Protein AF-A0A7S3IS69-F1 (afdb_monomer)

Sequence (300 aa):
MNLFISVIVDKFNEEIKKRQGAHNFTEEQKEWVKIQRLLVHTNPKIIPVEPNNMVRLWCFKIVQSQAFEYTIMGAIIVNTVFLCIDHYDMKESLEKTLKYANYSFVGIFTVEMVLKVIAYNFPYYWHVNWNKFDCIIVIMSLIAIDEELIASLKINVTALRIIRISRLLRMVKTSEGLRSLLKTLYMSLGNILTTASLLTLILFTFTVAGMTLFGEIEIEGKEFLTEDANFHTFYLSMMTLWRACTGESWNGIMHECYDDGNGNTNLVAIAFWLPFQLFTFFIFMNVFIAVIYENFNDIQ

Organism: NCBI:txid197538

pLDDT: mean 84.09, std 10.13, range [35.94, 98.12]

Radius of gyration: 27.72 Å; Cα contacts (8 Å, |Δi|>4): 186; chains: 1; bounding box: 64×74×64 Å

InterPro domains:
  IPR005821 Ion transport domain [PF00520] (66-299)
  IPR027359 Voltage-dependent channel domain superfamily [G3DSA:1.20.120.350] (56-177)
  IPR043203 Voltage-gated cation channel calcium and sodium [PTHR10037] (1-299)

Secondary structure (DSSP, 8-state):
-HHHHHHHHHHHHHHHHHH--GGG--HHHHHHHHHHHHHHH-----PPPPPSS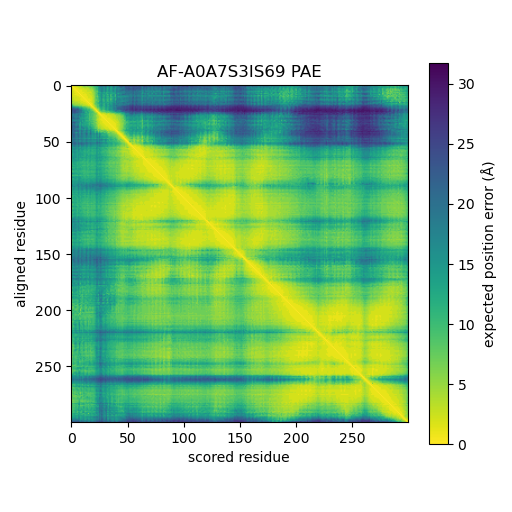HHHHHHHHHHT-HHHHHHHHHHHHHHHHHHHH--TT--HHHHHHHHHHHHHHHHHHHHHHHHHHHHH-HHHHTT-HHHHHHHHHHHHHHHTT-HHHHHHHT--HHHHHHHHHHGGGHHHHH-HHHHHHHHHHHHHHHHHHHHHHHHHHHHHHHHHHHHHHHTT---TT-SSSBTTB-SSSHHHHHHHHHHHHTTSSHHHHHHHHHB-SSS-B-HHHHHHHHHHHHHHHHHHHHHHHHHHHHHHHHT-

Structure (mmCIF, N/CA/C/O backbone):
data_AF-A0A7S3IS69-F1
#
_entry.id   AF-A0A7S3IS69-F1
#
loop_
_atom_site.group_PDB
_atom_site.id
_atom_site.type_symbol
_atom_site.label_atom_id
_atom_site.label_alt_id
_atom_site.label_comp_id
_atom_site.label_asym_id
_atom_site.label_entity_id
_atom_site.label_seq_id
_atom_site.pdbx_PDB_ins_code
_atom_site.Cartn_x
_atom_site.Cartn_y
_atom_site.Cartn_z
_atom_site.occupancy
_atom_site.B_iso_or_equiv
_atom_site.auth_seq_id
_atom_site.auth_comp_id
_atom_site.auth_asym_id
_atom_site.auth_atom_id
_atom_site.pdbx_PDB_model_num
ATOM 1 N N . MET A 1 1 ? 25.680 13.479 -3.050 1.00 59.00 1 MET A N 1
ATOM 2 C CA . MET A 1 1 ? 24.260 13.267 -2.693 1.00 59.00 1 MET A CA 1
ATOM 3 C C . MET A 1 1 ? 23.799 14.247 -1.609 1.00 59.00 1 MET A C 1
ATOM 5 O O . MET A 1 1 ? 22.973 15.087 -1.925 1.00 59.00 1 MET A O 1
ATOM 9 N N . ASN A 1 2 ? 24.396 14.261 -0.407 1.00 63.31 2 ASN A N 1
ATOM 10 C CA . ASN A 1 2 ? 23.971 15.134 0.713 1.00 63.31 2 ASN A CA 1
ATOM 11 C C . ASN A 1 2 ? 23.880 16.638 0.381 1.00 63.31 2 ASN A C 1
ATOM 13 O O . ASN A 1 2 ? 22.902 17.280 0.743 1.00 63.31 2 ASN A O 1
ATOM 17 N N . LEU A 1 3 ? 24.852 17.190 -0.355 1.00 77.62 3 LEU A N 1
ATOM 18 C CA . LEU A 1 3 ? 24.840 18.607 -0.751 1.00 77.62 3 LEU A CA 1
ATOM 19 C C . LEU A 1 3 ? 23.680 18.939 -1.704 1.00 77.62 3 LEU A C 1
ATOM 21 O O . LEU A 1 3 ? 23.034 19.969 -1.559 1.00 77.62 3 LEU A O 1
ATOM 25 N N . PHE A 1 4 ? 23.375 18.039 -2.641 1.00 70.12 4 PHE A N 1
ATOM 26 C CA . PHE A 1 4 ? 22.279 18.208 -3.596 1.00 70.12 4 PHE A CA 1
ATOM 27 C C . PHE A 1 4 ? 20.916 18.167 -2.897 1.00 70.12 4 PHE A C 1
ATOM 29 O O . PHE A 1 4 ? 20.069 19.018 -3.147 1.00 70.12 4 PHE A O 1
ATOM 36 N N . ILE A 1 5 ? 20.740 17.228 -1.962 1.00 70.75 5 ILE A N 1
ATOM 37 C CA . ILE A 1 5 ? 19.518 17.118 -1.157 1.00 70.75 5 ILE A CA 1
ATOM 38 C C . ILE A 1 5 ? 19.322 18.386 -0.318 1.00 70.75 5 ILE A C 1
ATOM 40 O O . ILE A 1 5 ? 18.237 18.960 -0.348 1.00 70.75 5 ILE A O 1
ATOM 44 N N . SER A 1 6 ? 20.373 18.863 0.363 1.00 68.00 6 SER A N 1
ATOM 45 C CA . SER A 1 6 ? 20.307 20.087 1.176 1.00 68.00 6 SER A CA 1
ATOM 46 C C . SER A 1 6 ? 19.874 21.295 0.348 1.00 68.00 6 SER A C 1
ATOM 48 O O . SER A 1 6 ? 18.931 21.981 0.721 1.00 68.00 6 SER A O 1
ATOM 50 N N . VAL A 1 7 ? 20.499 21.519 -0.814 1.00 77.44 7 VAL A N 1
ATOM 51 C CA 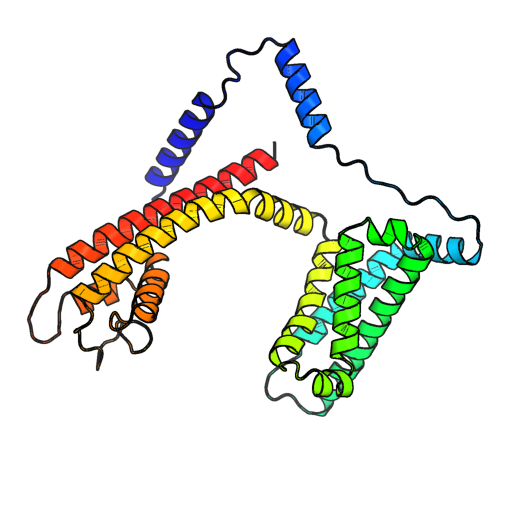. VAL A 1 7 ? 20.200 22.686 -1.659 1.00 77.44 7 VAL A CA 1
ATOM 52 C C . VAL A 1 7 ? 18.770 22.650 -2.204 1.00 77.44 7 VAL A C 1
ATOM 54 O O . VAL A 1 7 ? 18.124 23.696 -2.257 1.00 77.44 7 VAL A O 1
ATOM 57 N N . ILE A 1 8 ? 18.252 21.478 -2.593 1.00 74.06 8 ILE A N 1
ATOM 58 C CA . ILE A 1 8 ? 16.861 21.371 -3.064 1.00 74.06 8 ILE A CA 1
ATOM 59 C C . ILE A 1 8 ? 15.889 21.637 -1.915 1.00 74.06 8 ILE A C 1
ATOM 61 O O . ILE A 1 8 ? 14.943 22.401 -2.098 1.00 74.06 8 ILE A O 1
ATOM 65 N N . VAL A 1 9 ? 16.134 21.064 -0.733 1.00 73.75 9 VAL A N 1
ATOM 66 C CA . VAL A 1 9 ? 15.301 21.306 0.456 1.00 73.75 9 VAL A CA 1
ATOM 67 C C . VAL A 1 9 ? 15.305 22.792 0.826 1.00 73.75 9 VAL A C 1
ATOM 69 O O . VAL A 1 9 ? 14.239 23.371 1.036 1.00 73.75 9 VAL A O 1
ATOM 72 N N . ASP A 1 10 ? 16.472 23.436 0.830 1.00 77.44 10 ASP A N 1
ATOM 73 C CA . ASP A 1 10 ? 16.610 24.863 1.135 1.00 77.44 10 ASP A CA 1
ATOM 74 C C . ASP A 1 10 ? 15.876 25.740 0.113 1.00 77.44 10 ASP A C 1
ATOM 76 O O . ASP A 1 10 ? 15.133 26.649 0.494 1.00 77.44 10 ASP A O 1
ATOM 80 N N . LYS A 1 11 ? 16.015 25.443 -1.186 1.00 76.94 11 LYS A N 1
ATOM 81 C CA . LYS A 1 11 ? 15.313 26.170 -2.254 1.00 76.94 11 LYS A CA 1
ATOM 82 C C . LYS A 1 11 ? 13.804 25.985 -2.199 1.00 76.94 11 LYS A C 1
ATOM 84 O O . LYS A 1 11 ? 13.067 26.950 -2.387 1.00 76.94 11 LYS A O 1
ATOM 89 N N . PHE A 1 12 ? 13.340 24.774 -1.915 1.00 70.38 12 PHE A N 1
ATOM 90 C CA . PHE A 1 12 ? 11.918 24.487 -1.776 1.00 70.38 12 PHE A CA 1
ATOM 91 C C . PHE A 1 12 ? 11.328 25.233 -0.569 1.00 70.38 12 PHE A C 1
ATOM 93 O O . PHE A 1 12 ? 10.298 25.896 -0.697 1.00 70.38 12 PHE A O 1
ATOM 100 N N . ASN A 1 13 ? 12.035 25.233 0.568 1.00 70.56 13 ASN A N 1
ATOM 101 C CA . ASN A 1 13 ? 11.670 26.003 1.761 1.00 70.56 13 ASN A CA 1
ATOM 102 C C . ASN A 1 13 ? 11.625 27.518 1.501 1.00 70.56 13 ASN A C 1
ATOM 104 O O . ASN A 1 13 ? 10.737 28.209 2.006 1.00 70.56 13 ASN A O 1
ATOM 108 N N . GLU A 1 14 ? 12.564 28.049 0.716 1.00 76.31 14 GLU A N 1
ATOM 109 C CA . GLU A 1 14 ? 12.571 29.455 0.296 1.00 76.31 14 GLU A CA 1
ATOM 110 C C . GLU A 1 14 ? 11.318 29.798 -0.531 1.00 76.31 14 GLU A C 1
ATOM 112 O O . GLU A 1 14 ? 10.669 30.819 -0.297 1.00 76.31 14 GLU A O 1
ATOM 117 N N . GLU A 1 15 ? 10.935 28.920 -1.457 1.00 69.81 15 GLU A N 1
ATOM 118 C CA . GLU A 1 15 ? 9.779 29.116 -2.335 1.00 69.81 15 GLU A CA 1
ATOM 119 C C . GLU A 1 15 ? 8.445 29.005 -1.583 1.00 69.81 15 GLU A C 1
ATOM 121 O O . GLU A 1 15 ? 7.505 29.764 -1.833 1.00 69.81 15 GLU A O 1
ATOM 126 N N . ILE A 1 16 ? 8.377 28.122 -0.586 1.00 63.16 16 ILE A N 1
ATOM 127 C CA . ILE A 1 16 ? 7.243 28.027 0.341 1.00 63.16 16 ILE A CA 1
ATOM 128 C C . ILE A 1 16 ? 7.081 29.324 1.131 1.00 63.16 16 ILE A C 1
ATOM 130 O O . ILE A 1 16 ? 5.967 29.840 1.222 1.00 63.16 16 ILE A O 1
ATOM 134 N N . LYS A 1 17 ? 8.175 29.881 1.670 1.00 66.56 17 LYS A N 1
ATOM 135 C CA . LYS A 1 17 ? 8.139 31.163 2.395 1.00 66.56 17 LYS A CA 1
ATOM 136 C C . LYS A 1 17 ? 7.650 32.309 1.510 1.00 66.56 17 LYS A C 1
ATOM 138 O O . LYS A 1 17 ? 6.960 33.191 2.005 1.00 66.56 17 LYS A O 1
ATOM 143 N N . LYS A 1 18 ? 7.958 32.284 0.208 1.00 68.94 18 LYS A N 1
ATOM 144 C CA . LYS A 1 18 ? 7.435 33.260 -0.766 1.00 68.94 18 LYS A CA 1
ATOM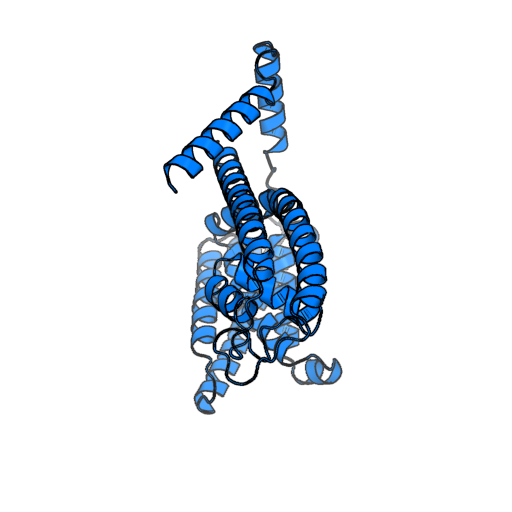 145 C C . LYS A 1 18 ? 5.947 33.062 -1.058 1.00 68.94 18 LYS A C 1
ATOM 147 O O . LYS A 1 18 ? 5.226 34.043 -1.213 1.00 68.94 18 LYS A O 1
ATOM 152 N N . ARG A 1 19 ? 5.475 31.811 -1.133 1.00 59.62 19 ARG A N 1
ATOM 153 C CA . ARG A 1 19 ? 4.058 31.480 -1.386 1.00 59.62 19 ARG A CA 1
ATOM 154 C C . ARG A 1 19 ? 3.159 31.693 -0.172 1.00 59.62 19 ARG A C 1
ATOM 156 O O . ARG A 1 19 ? 1.997 32.064 -0.335 1.00 59.62 19 ARG A O 1
ATOM 163 N N . GLN A 1 20 ? 3.666 31.480 1.040 1.00 57.78 20 GLN A N 1
ATOM 164 C CA . GLN A 1 20 ? 2.970 31.858 2.262 1.00 57.78 20 GLN A CA 1
ATOM 165 C C . GLN A 1 20 ? 3.010 33.384 2.390 1.00 57.78 20 GLN A C 1
ATOM 167 O O . GLN A 1 20 ? 3.888 33.949 3.033 1.00 57.78 20 GLN A O 1
ATOM 172 N N . GLY A 1 21 ? 2.016 34.059 1.808 1.00 55.28 21 GLY A N 1
ATOM 173 C CA . GLY A 1 21 ? 1.759 35.500 1.946 1.00 55.28 21 GLY A CA 1
ATOM 174 C C . GLY A 1 21 ? 1.433 35.964 3.377 1.00 55.28 21 GLY A C 1
ATOM 175 O O . GLY A 1 21 ? 0.739 36.957 3.566 1.00 55.28 21 GLY A O 1
ATOM 176 N N . ALA A 1 22 ? 1.928 35.260 4.399 1.00 53.50 22 ALA A N 1
ATOM 177 C CA . ALA A 1 22 ? 1.747 35.553 5.815 1.00 53.50 22 ALA A CA 1
ATOM 178 C C . ALA A 1 22 ? 2.401 36.874 6.254 1.00 53.50 22 ALA A C 1
ATOM 180 O O . ALA A 1 22 ? 2.179 37.323 7.377 1.00 53.50 22 ALA A O 1
ATOM 181 N N . HIS A 1 23 ? 3.180 37.513 5.379 1.00 55.34 23 HIS A N 1
ATOM 182 C CA . HIS A 1 23 ? 3.869 38.759 5.691 1.00 55.34 23 HIS A CA 1
ATOM 183 C C . HIS A 1 23 ? 2.950 39.997 5.721 1.00 55.34 23 HIS A C 1
ATOM 185 O O . HIS A 1 23 ? 3.387 41.043 6.197 1.00 55.34 23 HIS A O 1
ATOM 191 N N . ASN A 1 24 ? 1.688 39.873 5.275 1.00 57.97 24 ASN A N 1
ATOM 192 C CA . ASN A 1 24 ? 0.755 40.999 5.118 1.00 57.97 24 ASN A CA 1
ATOM 193 C C . ASN A 1 24 ? -0.504 40.942 6.011 1.00 57.97 24 ASN A C 1
ATOM 195 O O . ASN A 1 24 ? -1.393 41.772 5.837 1.00 57.97 24 ASN A O 1
ATOM 199 N N . PHE A 1 25 ? -0.617 39.991 6.946 1.00 64.50 25 PHE A N 1
ATOM 200 C CA . PHE A 1 25 ? -1.773 39.929 7.853 1.00 64.50 25 PHE A CA 1
ATOM 201 C C . PHE A 1 25 ? -1.537 40.738 9.131 1.00 64.50 25 PHE A C 1
ATOM 203 O O . PHE A 1 25 ? -0.476 40.627 9.752 1.00 64.50 25 PHE A O 1
ATOM 210 N N . THR A 1 26 ? -2.544 41.505 9.553 1.00 77.38 26 THR A N 1
ATOM 211 C CA . THR A 1 26 ? -2.575 42.122 10.888 1.00 77.38 26 THR A CA 1
ATOM 212 C C . THR A 1 26 ? -2.678 41.046 11.978 1.00 77.38 26 THR A C 1
ATOM 214 O O . THR A 1 26 ? -3.091 39.917 11.709 1.00 77.38 26 THR A O 1
ATOM 217 N N . GLU A 1 27 ? -2.306 41.363 13.222 1.00 75.31 27 GLU A N 1
ATOM 218 C CA . GLU A 1 27 ? -2.337 40.388 14.329 1.00 75.31 27 GLU A CA 1
ATOM 219 C C . GLU A 1 27 ? -3.741 39.791 14.560 1.00 75.31 27 GLU A C 1
ATOM 221 O O . GLU A 1 27 ? -3.873 38.579 14.710 1.00 75.31 27 GLU A O 1
ATOM 226 N N . GLU A 1 28 ? -4.807 40.592 14.446 1.00 77.19 28 GLU A N 1
ATOM 227 C CA . GLU A 1 28 ? -6.193 40.095 14.523 1.00 77.19 28 GLU A CA 1
ATOM 228 C C . GLU A 1 28 ? -6.541 39.127 13.381 1.00 77.19 28 GLU A C 1
ATOM 230 O O . GLU A 1 28 ? -7.219 38.120 13.587 1.00 77.19 28 GLU A O 1
ATOM 235 N N . GLN A 1 29 ? -6.054 39.387 12.163 1.00 72.69 29 GLN A N 1
ATOM 236 C CA . GLN A 1 29 ? -6.262 38.489 11.024 1.00 72.69 29 GLN A CA 1
ATOM 237 C C . GLN A 1 29 ? -5.532 37.158 11.226 1.00 72.69 29 GLN A C 1
ATOM 239 O O . GLN A 1 29 ? -6.059 36.106 10.857 1.00 72.69 29 GLN A O 1
ATOM 244 N N . LYS A 1 30 ? -4.350 37.176 11.856 1.00 72.88 30 LYS A N 1
ATOM 245 C CA . LYS A 1 30 ? -3.633 35.948 12.226 1.00 72.88 30 LYS A CA 1
ATOM 246 C C . LYS A 1 30 ? -4.424 35.126 13.244 1.00 72.88 30 LYS A C 1
ATOM 248 O O . LYS A 1 30 ? -4.518 33.909 13.075 1.00 72.88 30 LYS A O 1
ATOM 253 N N . GLU A 1 31 ? -5.027 35.760 14.250 1.00 77.31 31 GLU A N 1
ATOM 254 C CA . GLU A 1 31 ? -5.889 35.071 15.222 1.00 77.31 31 GLU A CA 1
ATOM 255 C C . GLU A 1 31 ? -7.148 34.484 14.577 1.00 77.31 31 GLU A C 1
ATOM 257 O O . GLU A 1 31 ? -7.448 33.307 14.789 1.00 77.31 31 GLU A O 1
ATOM 262 N N . TRP A 1 32 ? -7.838 35.241 13.721 1.00 74.69 32 TRP A N 1
ATOM 263 C CA . TRP A 1 32 ? -9.006 34.747 12.985 1.00 74.69 32 TRP A CA 1
ATOM 264 C C . TRP A 1 32 ? -8.678 33.539 12.108 1.00 74.69 32 TRP A C 1
ATOM 266 O O . TRP A 1 32 ? -9.378 32.525 12.150 1.00 74.69 32 TRP A O 1
ATOM 276 N N . VAL A 1 33 ? -7.573 33.600 11.362 1.00 71.06 33 VAL A N 1
ATOM 277 C CA . VAL A 1 33 ? -7.098 32.478 10.540 1.00 71.06 33 VAL A CA 1
ATOM 278 C C . VAL A 1 33 ? -6.716 31.276 11.409 1.00 71.06 33 VAL A C 1
ATOM 280 O O . VAL A 1 33 ? -6.954 30.133 11.010 1.00 71.06 33 VAL A O 1
ATOM 283 N N . LYS A 1 34 ? -6.148 31.502 12.600 1.00 77.50 34 LYS A N 1
ATOM 284 C CA . LYS A 1 34 ? -5.827 30.440 13.564 1.00 77.50 34 LYS A CA 1
ATOM 285 C C . LYS A 1 34 ? -7.093 29.763 14.091 1.00 77.50 34 LYS A C 1
ATOM 287 O O . LYS A 1 34 ? -7.147 28.536 14.097 1.00 77.50 34 LYS A O 1
ATOM 292 N N . ILE A 1 35 ? -8.120 30.528 14.465 1.00 77.75 35 ILE A N 1
ATOM 293 C CA . ILE A 1 35 ? -9.422 29.994 14.901 1.00 77.75 35 ILE A CA 1
ATOM 294 C C . ILE A 1 35 ? -10.093 29.224 13.764 1.00 77.75 35 ILE A C 1
ATOM 296 O O . ILE A 1 35 ? -10.565 28.111 13.975 1.00 77.75 35 ILE A O 1
ATOM 300 N N . GLN A 1 36 ? -10.085 29.763 12.545 1.00 69.44 36 GLN A N 1
ATOM 301 C CA . GLN A 1 36 ? -10.645 29.084 11.379 1.00 69.44 36 GLN A CA 1
ATOM 302 C C . GLN A 1 36 ? -9.918 27.762 11.099 1.00 69.44 36 GLN A C 1
ATOM 304 O O . GLN A 1 36 ? -10.566 26.747 10.847 1.00 69.44 36 GLN A O 1
ATOM 309 N N . ARG A 1 37 ? -8.583 27.734 11.217 1.00 69.06 37 ARG A N 1
ATOM 310 C CA . ARG A 1 37 ? -7.811 26.486 11.154 1.00 69.06 37 ARG A CA 1
ATOM 311 C C . ARG A 1 37 ? -8.214 25.523 12.267 1.00 69.06 37 ARG A C 1
ATOM 313 O O . ARG A 1 37 ? -8.497 24.370 11.961 1.00 69.06 37 ARG A O 1
ATOM 320 N N . LEU A 1 38 ? -8.306 25.977 13.516 1.00 73.88 38 LEU A N 1
ATOM 321 C CA . LEU A 1 38 ? -8.727 25.135 14.640 1.00 73.88 38 LEU A CA 1
ATOM 322 C C . LEU A 1 38 ? -10.115 24.528 14.411 1.00 73.88 38 LEU A C 1
ATOM 324 O O . LEU A 1 38 ? -10.276 23.329 14.619 1.00 73.88 38 LEU A O 1
ATOM 328 N N . LEU A 1 39 ? -11.083 25.315 13.930 1.00 73.25 39 LEU A N 1
ATOM 329 C CA . LEU A 1 39 ? -12.448 24.866 13.626 1.00 73.25 39 LEU A CA 1
ATOM 330 C C . LEU A 1 39 ? -12.490 23.829 12.498 1.00 73.25 39 LEU A C 1
ATOM 332 O O . LEU A 1 39 ? -13.212 22.844 12.598 1.00 73.25 39 LEU A O 1
ATOM 336 N N . VAL A 1 40 ? -11.685 24.009 11.448 1.00 62.62 40 VAL A N 1
ATOM 337 C CA . VAL A 1 40 ? -11.586 23.038 10.342 1.00 62.62 40 VAL A CA 1
ATOM 338 C C . VAL A 1 40 ? -10.934 21.724 10.795 1.00 62.62 40 VAL A C 1
ATOM 340 O O . VAL A 1 40 ? -11.263 20.662 10.271 1.00 62.62 40 VAL A O 1
ATOM 343 N N . HIS A 1 41 ? -10.036 21.773 11.783 1.00 63.69 41 HIS A N 1
ATOM 344 C CA . HIS A 1 41 ? -9.327 20.592 12.289 1.00 63.69 41 HIS A CA 1
ATOM 345 C C . HIS A 1 41 ? -10.006 19.944 13.508 1.00 63.69 41 HIS A C 1
ATOM 347 O O . HIS A 1 41 ? -9.623 18.840 13.907 1.00 63.69 41 HIS A O 1
ATOM 353 N N . THR A 1 42 ? -11.034 20.571 14.092 1.00 67.88 42 THR A N 1
ATOM 354 C CA . THR A 1 42 ? -11.809 19.972 15.184 1.00 67.88 42 THR A CA 1
ATOM 355 C C . THR A 1 42 ? -12.886 19.054 14.620 1.00 67.88 42 THR A C 1
ATOM 357 O O . THR A 1 42 ? -13.897 19.497 14.089 1.00 67.88 42 THR A O 1
ATOM 360 N N . ASN A 1 43 ? -12.694 17.744 14.780 1.00 62.44 43 ASN A N 1
ATOM 361 C CA . ASN A 1 43 ? -13.734 16.752 14.514 1.00 62.44 43 ASN A CA 1
ATOM 362 C C . ASN A 1 43 ? -14.516 16.469 15.809 1.00 62.44 43 ASN A C 1
ATOM 364 O O . ASN A 1 43 ? -13.982 15.770 16.681 1.00 62.44 43 ASN A O 1
ATOM 368 N N . PRO A 1 44 ? -15.757 16.971 15.973 1.00 64.94 44 PRO A N 1
ATOM 369 C CA . PRO A 1 44 ? -16.571 16.639 17.135 1.00 64.94 44 PRO A CA 1
ATOM 370 C C . PRO A 1 44 ? -16.845 15.131 17.152 1.00 64.94 44 PRO A C 1
ATOM 372 O O . PRO A 1 44 ? -17.428 14.566 16.225 1.00 64.94 44 PRO A O 1
ATOM 375 N N . LYS A 1 45 ? -16.400 14.451 18.214 1.00 65.38 45 LYS A N 1
ATOM 376 C CA . LYS A 1 45 ? -16.679 13.026 18.413 1.00 65.38 45 LYS A CA 1
ATOM 377 C C . LYS A 1 45 ? -18.126 12.887 18.886 1.00 65.38 45 LYS A C 1
ATOM 379 O O . LYS A 1 45 ? -18.455 13.324 19.983 1.00 65.38 45 LYS A O 1
ATOM 384 N N . ILE A 1 46 ? -18.990 12.278 18.074 1.00 69.31 46 ILE A N 1
ATOM 385 C CA . ILE A 1 46 ? -20.358 11.942 18.490 1.00 69.31 46 ILE A CA 1
ATOM 386 C C . ILE A 1 46 ? -20.250 10.835 19.544 1.00 69.31 46 ILE A C 1
ATOM 388 O O . ILE A 1 46 ? -19.832 9.722 19.228 1.00 69.31 46 ILE A O 1
ATOM 392 N N . ILE A 1 47 ? -20.589 11.135 20.796 1.00 74.25 47 ILE A N 1
ATOM 393 C CA . ILE A 1 47 ? -20.555 10.170 21.903 1.00 74.25 47 ILE A CA 1
ATOM 394 C C . ILE A 1 47 ? -21.892 9.415 21.911 1.00 74.25 47 ILE A C 1
ATOM 396 O O . ILE A 1 47 ? -22.942 10.055 21.806 1.00 74.25 47 ILE A O 1
ATOM 400 N N . PRO A 1 48 ? -21.899 8.075 21.996 1.00 73.94 48 PRO A N 1
ATOM 401 C CA . PRO A 1 48 ? -23.146 7.329 22.039 1.00 73.94 48 PRO A CA 1
ATOM 402 C C . PRO A 1 48 ? -23.850 7.564 23.383 1.00 73.94 48 PRO A C 1
ATOM 404 O O . PRO A 1 48 ? -23.223 7.513 24.440 1.00 73.94 48 PRO A O 1
ATOM 407 N N . VAL A 1 49 ? -25.155 7.835 23.334 1.00 76.38 49 VAL A N 1
ATOM 408 C CA . VAL A 1 49 ? -25.980 8.105 24.522 1.00 76.38 49 VAL A CA 1
ATOM 409 C C . VAL A 1 49 ? -26.295 6.800 25.249 1.00 76.38 49 VAL A C 1
ATOM 411 O O . VAL A 1 49 ? -26.610 5.791 24.611 1.00 76.38 49 VAL A O 1
ATOM 414 N N . GLU A 1 50 ? -26.246 6.826 26.582 1.00 78.06 50 GLU A N 1
ATOM 415 C CA . GLU A 1 50 ? -26.582 5.664 27.401 1.00 78.06 50 GLU A CA 1
ATOM 416 C C . GLU A 1 50 ? -28.028 5.196 27.162 1.00 78.06 50 GLU A C 1
ATOM 418 O O . GLU A 1 50 ? -28.963 6.001 27.099 1.00 78.06 50 GLU A O 1
ATOM 423 N N . PRO A 1 51 ? -28.248 3.884 27.007 1.00 81.44 51 PRO A N 1
ATOM 424 C CA . PRO A 1 51 ? -29.567 3.365 26.703 1.00 81.44 51 PRO A CA 1
ATOM 425 C C . PRO A 1 51 ? -30.423 3.051 27.941 1.00 81.44 51 PRO A C 1
ATOM 427 O O . PRO A 1 51 ? -29.943 2.460 28.899 1.00 81.44 51 PRO A O 1
ATOM 430 N N . ASN A 1 52 ? -31.736 3.297 27.850 1.00 78.31 52 ASN A N 1
ATOM 431 C CA . ASN A 1 52 ? -32.685 2.992 28.936 1.00 78.31 52 ASN A CA 1
ATOM 432 C C . ASN A 1 52 ? -33.013 1.490 29.097 1.00 78.31 52 ASN A C 1
ATOM 434 O O . ASN A 1 52 ? -33.338 1.039 30.190 1.00 78.31 52 ASN A O 1
ATOM 438 N N . ASN A 1 53 ? -32.951 0.696 28.020 1.00 87.06 53 ASN A N 1
ATOM 439 C CA . ASN A 1 53 ? -33.299 -0.732 28.061 1.00 87.06 53 ASN A CA 1
ATOM 440 C C . ASN A 1 53 ? -32.208 -1.552 28.766 1.00 87.06 53 ASN A C 1
ATOM 442 O O . ASN A 1 53 ? -31.052 -1.481 28.359 1.00 87.06 53 ASN A O 1
ATOM 446 N N . MET A 1 54 ? -32.574 -2.413 29.724 1.00 84.12 54 MET A N 1
ATOM 447 C CA . MET A 1 54 ? -31.614 -3.185 30.540 1.00 84.12 54 MET A CA 1
ATOM 448 C C . MET A 1 54 ? -30.658 -4.058 29.714 1.00 84.12 54 MET A C 1
ATOM 450 O O . MET A 1 54 ? -29.451 -4.033 29.941 1.00 84.12 54 MET A O 1
ATOM 454 N N . VAL A 1 55 ? -31.175 -4.786 28.715 1.00 84.38 55 VAL A N 1
ATOM 455 C CA . VAL A 1 55 ? -30.354 -5.627 27.822 1.00 84.38 55 VAL A CA 1
ATOM 456 C C . VAL A 1 55 ? -29.389 -4.769 27.002 1.00 84.38 55 VAL A C 1
ATOM 458 O O . VAL A 1 55 ? -28.207 -5.084 26.886 1.00 84.38 55 VAL A O 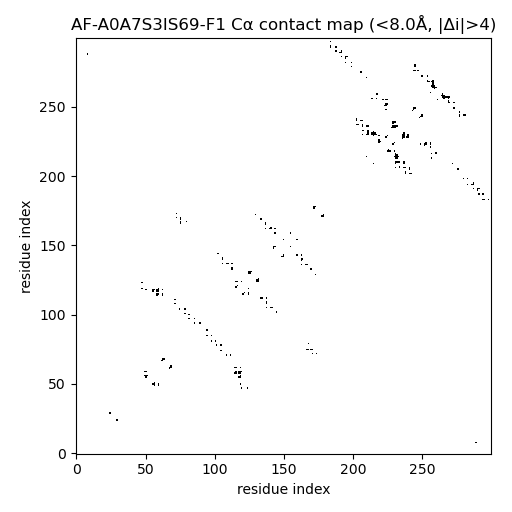1
ATOM 461 N N . ARG A 1 56 ? -29.872 -3.636 26.478 1.00 85.81 56 ARG A N 1
ATOM 462 C CA . ARG A 1 56 ? -29.055 -2.711 25.685 1.00 85.81 56 ARG A CA 1
ATOM 463 C C . ARG A 1 56 ? -27.988 -2.034 26.546 1.00 85.81 56 ARG A C 1
ATOM 465 O O . ARG A 1 56 ? -26.869 -1.866 26.081 1.00 85.81 56 ARG A O 1
ATOM 472 N N . LEU A 1 57 ? -28.314 -1.700 27.794 1.00 87.69 57 LEU A N 1
ATOM 473 C CA . LEU A 1 57 ? -27.394 -1.128 28.777 1.00 87.69 57 LEU A CA 1
ATOM 474 C C . LEU A 1 57 ? -26.295 -2.111 29.167 1.00 87.69 57 LEU A C 1
ATOM 476 O O . LEU A 1 57 ? -25.139 -1.718 29.280 1.00 87.69 57 LEU A O 1
ATOM 480 N N . TRP A 1 58 ? -26.631 -3.389 29.327 1.00 88.62 58 TRP A N 1
ATOM 481 C CA . TRP A 1 58 ? -25.637 -4.425 29.584 1.00 88.62 58 TRP A CA 1
ATOM 482 C C . TRP A 1 58 ? -24.669 -4.586 28.405 1.00 88.62 58 TRP A C 1
ATOM 484 O O . TRP A 1 58 ? -23.456 -4.500 28.600 1.00 88.62 58 TRP A O 1
ATOM 494 N N . CYS A 1 59 ? -25.186 -4.698 27.173 1.00 87.44 59 CYS A N 1
ATOM 495 C CA . CYS A 1 59 ? -24.351 -4.724 25.967 1.00 87.44 59 CYS A CA 1
ATOM 496 C C . CYS A 1 59 ? -23.491 -3.459 25.841 1.00 87.44 59 CYS A C 1
ATOM 498 O O . CYS A 1 59 ? -22.308 -3.549 25.528 1.00 87.44 59 CYS A O 1
ATOM 500 N N . PHE A 1 60 ? -24.062 -2.286 26.121 1.00 88.62 60 PHE A N 1
ATOM 501 C CA . PHE A 1 60 ? -23.349 -1.012 26.086 1.00 88.62 60 PHE A CA 1
ATOM 502 C C . PHE A 1 60 ? -22.187 -0.977 27.084 1.00 88.62 60 PHE A C 1
ATOM 504 O O . PHE A 1 60 ? -21.068 -0.648 26.697 1.00 88.62 60 PHE A O 1
ATOM 511 N N . LYS A 1 61 ? -22.414 -1.406 28.332 1.00 89.00 61 LYS A N 1
ATOM 512 C CA . LYS A 1 61 ? -21.365 -1.495 29.359 1.00 89.00 61 LYS A CA 1
ATOM 513 C C . LYS A 1 61 ? -20.243 -2.459 28.971 1.00 89.00 61 LYS A C 1
ATOM 515 O O . LYS A 1 61 ? -19.081 -2.157 29.220 1.00 89.00 61 LYS A O 1
ATOM 520 N N . ILE A 1 62 ? -20.568 -3.591 28.341 1.00 91.50 62 ILE A N 1
ATOM 521 C CA . ILE A 1 62 ? -19.558 -4.540 27.845 1.00 91.50 62 ILE A CA 1
ATOM 522 C C . ILE A 1 62 ? -18.744 -3.917 26.716 1.00 91.50 62 ILE A C 1
ATOM 524 O O . ILE A 1 62 ? -17.518 -3.896 26.793 1.00 91.50 62 ILE A O 1
ATOM 528 N N . VAL A 1 63 ? -19.412 -3.391 25.690 1.00 89.50 63 VAL A N 1
ATOM 529 C CA . VAL A 1 63 ? -18.755 -2.841 24.496 1.00 89.50 63 VAL A CA 1
ATOM 530 C C . VAL A 1 63 ? -17.876 -1.636 24.843 1.00 89.50 63 VAL A C 1
ATOM 532 O O . VAL A 1 63 ? -16.833 -1.452 24.223 1.00 89.50 63 VAL A O 1
ATOM 535 N N . GLN A 1 64 ? -18.268 -0.833 25.835 1.00 87.75 64 GLN A N 1
ATOM 536 C CA . GLN A 1 64 ? -17.497 0.323 26.298 1.00 87.75 64 GLN A CA 1
ATOM 537 C C . GLN A 1 64 ? -16.369 -0.052 27.283 1.00 87.75 64 GLN A C 1
ATOM 539 O O . GLN A 1 64 ? -15.553 0.799 27.633 1.00 87.75 64 GLN A O 1
ATOM 544 N N . SER A 1 65 ? -16.298 -1.306 27.744 1.00 90.88 65 SER A N 1
ATOM 545 C CA . SER A 1 65 ? -15.250 -1.739 28.671 1.00 90.88 65 SER A CA 1
ATOM 546 C C . SER A 1 65 ? -13.895 -1.888 27.969 1.00 90.88 65 SER A C 1
ATOM 548 O O . SER A 1 65 ? -13.794 -2.492 26.900 1.00 90.88 65 SER A O 1
ATOM 550 N N . GLN A 1 66 ? -12.821 -1.415 28.609 1.00 87.38 66 GLN A N 1
ATOM 551 C CA . GLN A 1 66 ? -11.459 -1.597 28.084 1.00 87.38 66 GLN A CA 1
ATOM 552 C C . GLN A 1 66 ? -11.075 -3.080 27.970 1.00 87.38 66 GLN A C 1
ATOM 554 O O . GLN A 1 66 ? -10.374 -3.473 27.043 1.00 87.38 66 GLN A O 1
ATOM 559 N N . ALA A 1 67 ? -11.572 -3.930 28.876 1.00 90.88 67 ALA A N 1
ATOM 560 C CA . ALA A 1 67 ? -11.329 -5.370 28.830 1.00 90.88 67 ALA A CA 1
ATOM 561 C C . ALA A 1 67 ? -11.865 -6.010 27.537 1.00 90.88 67 ALA A C 1
ATOM 563 O O . ALA A 1 67 ? -11.196 -6.864 26.950 1.00 90.88 67 ALA A O 1
ATOM 564 N N . PHE A 1 68 ? -13.042 -5.582 27.067 1.00 90.75 68 PHE A N 1
ATOM 565 C CA . PHE A 1 68 ? -13.596 -6.041 25.796 1.00 90.75 68 PHE A CA 1
ATOM 566 C C . PHE A 1 68 ? -12.706 -5.623 24.621 1.00 90.75 68 PHE A C 1
ATOM 568 O O . PHE A 1 68 ? -12.365 -6.460 23.786 1.00 90.75 68 PHE A O 1
ATOM 575 N N . GLU A 1 69 ? -12.255 -4.368 24.593 1.00 87.12 69 GLU A N 1
ATOM 576 C CA . GLU A 1 69 ? -11.351 -3.875 23.549 1.00 87.12 69 GLU A CA 1
ATOM 577 C C . GLU A 1 69 ? -10.024 -4.652 23.513 1.00 87.12 69 GLU A C 1
ATOM 579 O O . GLU A 1 69 ? -9.625 -5.133 22.449 1.00 87.12 69 GLU A O 1
ATOM 584 N N . TYR A 1 70 ? -9.388 -4.874 24.670 1.00 89.88 70 TYR A N 1
ATOM 585 C CA . TYR A 1 70 ? -8.166 -5.681 24.765 1.00 89.88 70 TYR A CA 1
ATOM 586 C C . TYR A 1 70 ? -8.385 -7.144 24.365 1.00 89.88 70 TYR A C 1
ATOM 588 O O . TYR A 1 70 ? -7.513 -7.736 23.731 1.00 89.88 70 TYR A O 1
ATOM 596 N N . THR A 1 71 ? -9.549 -7.723 24.671 1.00 92.12 71 THR A N 1
ATOM 597 C CA . THR A 1 71 ? -9.890 -9.100 24.273 1.00 92.12 71 THR A CA 1
ATOM 598 C C . THR A 1 71 ? -9.992 -9.227 22.756 1.00 92.12 71 THR A C 1
ATOM 600 O O . THR A 1 71 ? -9.406 -10.137 22.168 1.00 92.12 71 THR A O 1
ATOM 603 N N . ILE A 1 72 ? -10.688 -8.293 22.102 1.00 91.50 72 ILE A N 1
ATOM 604 C CA . ILE A 1 72 ? -10.794 -8.262 20.638 1.00 91.50 72 ILE A CA 1
ATOM 605 C C . ILE A 1 72 ? -9.425 -8.021 20.000 1.00 91.50 72 ILE A C 1
ATOM 607 O O . ILE A 1 72 ? -9.075 -8.690 19.029 1.00 91.50 72 ILE A O 1
ATOM 611 N N . MET A 1 73 ? -8.624 -7.112 20.558 1.00 88.19 73 MET A N 1
ATOM 612 C CA . MET A 1 73 ? -7.263 -6.868 20.082 1.00 88.19 73 MET A CA 1
ATOM 613 C C . MET A 1 73 ? -6.394 -8.127 20.196 1.00 88.19 73 MET A C 1
ATOM 615 O O . MET A 1 73 ? -5.726 -8.499 19.232 1.00 88.19 73 MET A O 1
ATOM 619 N N . GLY A 1 74 ? -6.454 -8.827 21.331 1.00 91.25 74 GLY A N 1
ATOM 620 C CA . GLY A 1 74 ? -5.782 -10.109 21.524 1.00 91.25 74 GLY A CA 1
ATOM 621 C C . GLY A 1 74 ? -6.231 -11.151 20.500 1.00 91.25 74 GLY A C 1
ATOM 622 O O . GLY A 1 74 ? -5.392 -11.791 19.873 1.00 91.25 74 GLY A O 1
ATOM 623 N N . ALA A 1 75 ? -7.537 -11.263 20.243 1.00 92.31 75 ALA A N 1
ATOM 624 C CA . ALA A 1 75 ? -8.072 -12.172 19.231 1.00 92.31 75 ALA A CA 1
ATOM 625 C C . ALA A 1 75 ? -7.558 -11.852 17.813 1.00 92.31 75 ALA A C 1
ATOM 627 O O . ALA A 1 75 ? -7.250 -12.777 17.063 1.00 92.31 75 ALA A O 1
ATOM 628 N N . ILE A 1 76 ? -7.405 -10.571 17.448 1.00 90.31 76 ILE A N 1
ATOM 629 C CA . ILE A 1 76 ? -6.806 -10.153 16.164 1.00 90.31 76 ILE A CA 1
ATOM 630 C C . ILE A 1 76 ? -5.330 -10.564 16.085 1.00 90.31 76 ILE A C 1
ATOM 632 O O . ILE A 1 76 ? -4.896 -11.094 15.061 1.00 90.31 76 ILE A O 1
ATOM 636 N N . ILE A 1 77 ? -4.559 -10.349 17.154 1.00 90.06 77 ILE A N 1
ATOM 637 C CA . ILE A 1 77 ? -3.135 -10.711 17.189 1.00 90.06 77 ILE A CA 1
ATOM 638 C C . ILE A 1 77 ? -2.973 -12.227 17.060 1.00 90.06 77 ILE A C 1
ATOM 640 O O . ILE A 1 77 ? -2.213 -12.695 16.215 1.00 90.06 77 ILE A O 1
ATOM 644 N N . VAL A 1 78 ? -3.734 -13.009 17.830 1.00 92.56 78 VAL A N 1
ATOM 645 C CA . VAL A 1 78 ? -3.687 -14.474 17.735 1.00 92.56 78 VAL A CA 1
ATOM 646 C C . VAL A 1 78 ? -4.150 -14.934 16.349 1.00 92.56 78 VAL A C 1
ATOM 648 O O . VAL A 1 78 ? -3.494 -15.779 15.749 1.00 92.56 78 VAL A O 1
ATOM 651 N N . ASN A 1 79 ? -5.205 -14.342 15.775 1.00 91.38 79 ASN A N 1
ATOM 652 C CA . ASN A 1 79 ? -5.630 -14.663 14.408 1.00 91.38 79 ASN A CA 1
ATOM 653 C C . ASN A 1 79 ? -4.519 -14.401 13.376 1.00 91.38 79 ASN A C 1
ATOM 655 O O . ASN A 1 79 ? -4.309 -15.225 12.489 1.00 91.38 79 ASN A O 1
ATOM 659 N N . THR A 1 80 ? -3.778 -13.302 13.530 1.00 89.12 80 THR A N 1
ATOM 660 C CA . THR A 1 80 ? -2.603 -12.985 12.702 1.00 89.12 80 THR A CA 1
ATOM 661 C C . THR A 1 80 ? -1.528 -14.063 12.810 1.00 89.12 80 THR A C 1
ATOM 663 O O . THR A 1 80 ? -1.020 -14.516 11.791 1.00 89.12 80 THR A O 1
ATOM 666 N N . VAL A 1 81 ? -1.214 -14.531 14.021 1.00 91.12 81 VAL A N 1
ATOM 667 C CA . VAL A 1 81 ? -0.229 -15.609 14.219 1.00 91.12 81 VAL A CA 1
ATOM 668 C C . VAL A 1 81 ? -0.669 -16.897 13.521 1.00 91.12 81 VAL A C 1
ATOM 670 O O . VAL A 1 81 ? 0.143 -17.534 12.860 1.00 91.12 81 VAL A O 1
ATOM 673 N N . PHE A 1 82 ? -1.954 -17.254 13.599 1.00 90.06 82 PHE A N 1
ATOM 674 C CA . PHE A 1 82 ? -2.495 -18.419 12.888 1.00 90.06 82 PHE A CA 1
ATOM 675 C C . PHE A 1 82 ? -2.390 -18.275 11.365 1.00 90.06 82 PHE A C 1
ATOM 677 O O . PHE A 1 82 ? -2.101 -19.257 10.688 1.00 90.06 82 PHE A O 1
ATOM 684 N N . LEU A 1 83 ? -2.572 -17.063 10.829 1.00 86.75 83 LEU A N 1
ATOM 685 C CA . LEU A 1 83 ? -2.345 -16.784 9.409 1.00 86.75 83 LEU A CA 1
ATOM 686 C C . LEU A 1 83 ? -0.866 -16.932 9.020 1.00 86.75 83 LEU A C 1
ATOM 688 O O . LEU A 1 83 ? -0.588 -17.409 7.929 1.00 86.75 83 LEU A O 1
ATOM 692 N N . CYS A 1 84 ? 0.077 -16.578 9.896 1.00 88.88 84 CYS A N 1
ATOM 693 C CA . CYS A 1 84 ? 1.512 -16.745 9.631 1.00 88.88 84 CYS A CA 1
ATOM 694 C C . CYS A 1 84 ? 1.986 -18.210 9.655 1.00 88.88 84 CYS A C 1
ATOM 696 O O . CYS A 1 84 ? 3.058 -18.503 9.136 1.00 88.88 84 CYS A O 1
ATOM 698 N N . ILE A 1 85 ? 1.231 -19.117 10.285 1.00 90.75 85 ILE A N 1
ATOM 699 C CA . ILE A 1 85 ? 1.548 -20.557 10.322 1.00 90.75 85 ILE A CA 1
ATOM 700 C C . ILE A 1 85 ? 1.152 -21.249 9.004 1.00 90.75 85 ILE A C 1
ATOM 702 O O . ILE A 1 85 ? 1.707 -22.299 8.676 1.00 90.75 85 ILE A O 1
ATOM 706 N N . ASP A 1 86 ? 0.210 -20.670 8.253 1.00 86.62 86 ASP A N 1
ATOM 707 C CA . ASP A 1 86 ? -0.243 -21.166 6.951 1.00 86.62 86 ASP A CA 1
ATOM 708 C C . ASP A 1 86 ? 0.927 -21.179 5.945 1.00 86.62 86 ASP A C 1
ATOM 710 O O . ASP A 1 86 ? 1.536 -20.143 5.671 1.00 86.62 86 ASP A O 1
ATOM 714 N N . HIS A 1 87 ? 1.273 -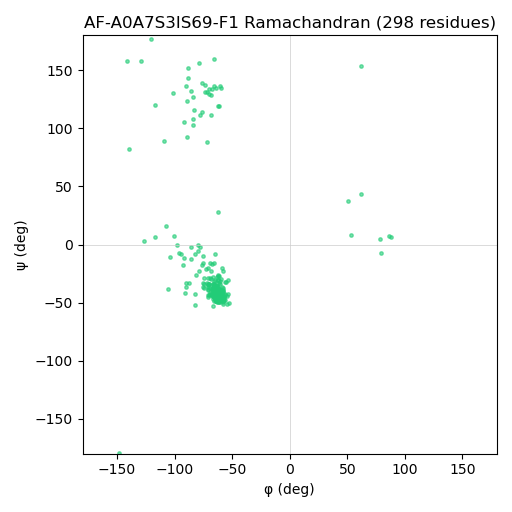22.357 5.420 1.00 87.25 87 HIS A N 1
ATOM 715 C CA . HIS A 1 87 ? 2.379 -22.549 4.478 1.00 87.25 87 HIS A CA 1
ATOM 716 C C . HIS A 1 87 ? 2.029 -23.563 3.388 1.00 87.25 87 HIS A C 1
ATOM 718 O O . HIS A 1 87 ? 1.140 -24.402 3.544 1.00 87.25 87 HIS A O 1
ATOM 724 N N . TYR A 1 88 ? 2.745 -23.475 2.263 1.00 85.62 88 TYR A N 1
ATOM 725 C CA . TYR A 1 88 ? 2.574 -24.393 1.141 1.00 85.62 88 TYR A CA 1
ATOM 726 C C . TYR A 1 88 ? 2.991 -25.817 1.535 1.00 85.62 88 TYR A C 1
ATOM 728 O O . TYR A 1 88 ? 4.033 -25.994 2.160 1.00 85.62 88 TYR A O 1
ATOM 736 N N . ASP A 1 89 ? 2.186 -26.806 1.138 1.00 86.44 89 ASP A N 1
ATOM 737 C CA . ASP A 1 89 ? 2.415 -28.239 1.391 1.00 86.44 89 ASP A CA 1
ATOM 738 C C . ASP A 1 89 ? 2.437 -28.633 2.887 1.00 86.44 89 ASP A C 1
ATOM 740 O O . ASP A 1 89 ? 3.284 -29.391 3.363 1.00 86.44 89 ASP A O 1
ATOM 744 N N . MET A 1 90 ? 1.493 -28.089 3.666 1.00 89.50 90 MET A N 1
ATOM 745 C CA . MET A 1 90 ? 1.358 -28.415 5.088 1.00 89.50 90 MET A CA 1
ATOM 746 C C . MET A 1 90 ? 0.652 -29.760 5.330 1.00 89.50 90 MET A C 1
ATOM 748 O O . MET A 1 90 ? -0.172 -30.219 4.542 1.00 89.50 90 MET A O 1
ATOM 752 N N . LYS A 1 91 ? 0.901 -30.369 6.496 1.00 93.31 91 LYS A N 1
ATOM 753 C CA . LYS A 1 91 ? 0.197 -31.593 6.921 1.00 93.31 91 LYS A CA 1
ATOM 754 C C . LYS A 1 91 ? -1.316 -31.355 7.038 1.00 93.31 91 LYS A C 1
ATOM 756 O O . LYS A 1 91 ? -1.738 -30.403 7.691 1.00 93.31 91 LYS A O 1
ATOM 761 N N . GLU A 1 92 ? -2.121 -32.300 6.549 1.00 91.62 92 GLU A N 1
ATOM 762 C CA . GLU A 1 92 ? -3.598 -32.230 6.555 1.00 91.62 92 GLU A CA 1
ATOM 763 C C . GLU A 1 92 ? -4.195 -31.999 7.963 1.00 91.62 92 GLU A C 1
ATOM 765 O O . GLU A 1 92 ? -5.216 -31.329 8.132 1.00 91.62 92 GLU A O 1
ATOM 770 N N . SER A 1 93 ? -3.549 -32.515 9.016 1.00 92.12 93 SER A N 1
ATOM 771 C CA . SER A 1 93 ? -3.973 -32.289 10.406 1.00 92.12 93 SER A CA 1
ATOM 772 C C . SER A 1 93 ? -3.813 -30.832 10.851 1.00 92.12 93 SER A C 1
ATOM 774 O O . SER A 1 93 ? -4.671 -30.302 11.566 1.00 92.12 93 SER A O 1
ATOM 776 N N . LEU A 1 94 ? -2.736 -30.172 10.418 1.00 91.38 94 LEU A N 1
ATOM 777 C CA . LEU A 1 94 ? -2.496 -28.760 10.691 1.00 91.38 94 LEU A CA 1
ATOM 778 C C . LEU A 1 94 ? -3.482 -27.898 9.902 1.00 91.38 94 LEU A C 1
ATOM 780 O O . LEU A 1 94 ? -4.097 -27.010 10.487 1.00 91.38 94 LEU A O 1
ATOM 784 N N . GLU A 1 95 ? -3.717 -28.221 8.62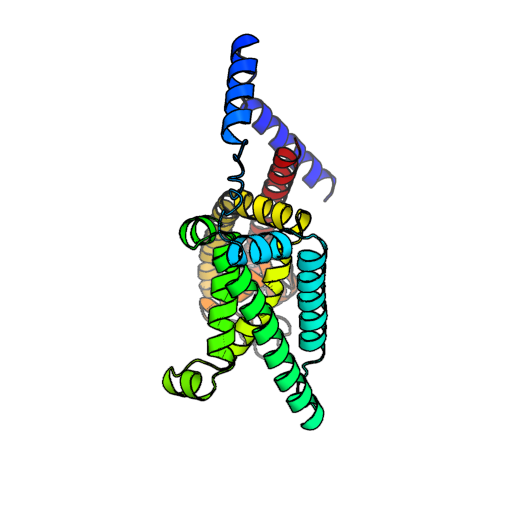9 1.00 89.50 95 GLU A N 1
ATOM 785 C CA . GLU A 1 95 ? -4.687 -27.517 7.784 1.00 89.50 95 GLU A CA 1
ATOM 786 C C . GLU A 1 95 ? -6.094 -27.529 8.402 1.00 89.50 95 GLU A C 1
ATOM 788 O O . GLU A 1 95 ? -6.723 -26.479 8.564 1.00 89.50 95 GLU A O 1
ATOM 793 N N . LYS A 1 96 ? -6.570 -28.701 8.848 1.00 90.75 96 LYS A N 1
ATOM 794 C CA . LYS A 1 96 ? -7.859 -28.823 9.551 1.00 90.75 96 LYS A CA 1
ATOM 795 C C . LYS A 1 96 ? -7.891 -27.978 10.822 1.00 90.75 96 LYS A C 1
ATOM 797 O O . LYS A 1 96 ? -8.879 -27.292 11.075 1.00 90.75 96 LYS A O 1
ATOM 802 N N . THR A 1 97 ? -6.811 -27.986 11.602 1.00 92.44 97 THR A N 1
ATOM 803 C CA . THR A 1 97 ? -6.709 -27.191 12.837 1.00 92.44 97 THR A CA 1
ATOM 804 C C . THR A 1 97 ? -6.798 -25.691 12.547 1.00 92.44 97 THR A C 1
ATOM 806 O O . THR A 1 97 ? -7.571 -24.984 13.196 1.00 92.44 97 THR A O 1
ATOM 809 N N . LEU A 1 98 ? -6.073 -25.205 11.534 1.00 90.75 98 LEU A N 1
ATOM 810 C CA . LEU A 1 98 ? -6.128 -23.808 11.094 1.00 90.75 98 LEU A CA 1
ATOM 811 C C . LEU A 1 98 ? -7.524 -23.437 10.567 1.00 90.75 98 LEU A C 1
ATOM 813 O O . LEU A 1 98 ? -8.018 -22.345 10.861 1.00 90.75 98 LEU A O 1
ATOM 817 N N . LYS A 1 99 ? -8.204 -24.351 9.861 1.00 88.12 99 LYS A N 1
ATOM 818 C CA . LYS A 1 99 ? -9.583 -24.162 9.379 1.00 88.12 99 LYS A CA 1
ATOM 819 C C . LYS A 1 99 ? -10.583 -24.004 10.530 1.00 88.12 99 LYS A C 1
ATOM 821 O O . LYS A 1 99 ? -11.375 -23.062 10.516 1.00 88.12 99 LYS A O 1
ATOM 826 N N . TYR A 1 100 ? -10.518 -24.856 11.554 1.00 91.50 100 TYR A N 1
ATOM 827 C CA . TYR A 1 100 ? -11.386 -24.730 12.732 1.00 91.50 100 TYR A CA 1
ATOM 828 C C . TYR A 1 100 ? -11.097 -23.461 13.536 1.00 91.50 100 TYR A C 1
ATOM 830 O O . TYR A 1 100 ? -12.030 -22.749 13.907 1.00 91.50 100 TYR A O 1
ATOM 838 N N . ALA A 1 101 ? -9.821 -23.125 13.740 1.00 91.69 101 ALA A N 1
ATOM 839 C CA . ALA A 1 101 ? -9.441 -21.881 14.403 1.00 91.69 101 ALA A CA 1
ATOM 840 C C . ALA A 1 101 ? -9.983 -20.656 13.650 1.00 91.69 101 ALA A C 1
ATOM 842 O O . ALA A 1 101 ? -10.539 -19.737 14.253 1.00 91.69 101 ALA A O 1
ATOM 843 N N . ASN A 1 102 ? -9.899 -20.667 12.317 1.00 89.81 102 ASN A N 1
ATOM 844 C CA . ASN A 1 102 ? -10.473 -19.637 11.461 1.00 89.81 102 ASN A CA 1
ATOM 845 C C . ASN A 1 102 ? -11.988 -19.467 11.684 1.00 89.81 102 ASN A C 1
ATOM 847 O O . ASN A 1 102 ? -12.447 -18.332 11.818 1.00 89.81 102 ASN A O 1
ATOM 851 N N . TYR A 1 103 ? -12.754 -20.557 11.790 1.00 91.00 103 TYR A N 1
ATOM 852 C CA . TYR A 1 103 ? -14.184 -20.488 12.120 1.00 91.00 103 TYR A CA 1
ATOM 853 C C . TYR A 1 103 ? -14.438 -19.881 13.503 1.00 91.00 103 TYR A C 1
ATOM 855 O O . TYR A 1 103 ? -15.313 -19.023 13.639 1.00 91.00 103 TYR A O 1
ATOM 863 N N . SER A 1 104 ? -13.637 -20.240 14.509 1.00 93.19 104 SER A N 1
ATOM 864 C CA . SER A 1 104 ? -13.739 -19.649 15.848 1.00 93.19 104 SER A CA 1
ATOM 865 C C . SER A 1 104 ? -13.509 -18.134 15.830 1.00 93.19 104 SER A C 1
ATOM 867 O O . SER A 1 104 ? -14.297 -17.393 16.417 1.00 93.19 104 SER A O 1
ATOM 869 N N . PHE A 1 105 ? -12.490 -17.645 15.112 1.00 92.06 105 PHE A N 1
ATOM 870 C CA . PHE A 1 105 ? -12.229 -16.204 14.996 1.00 92.06 105 PHE A CA 1
ATOM 871 C C . PHE A 1 105 ? -13.351 -15.458 14.269 1.00 92.06 105 PHE A C 1
ATOM 873 O O . PHE A 1 105 ? -13.765 -14.391 14.723 1.00 92.06 105 PHE A O 1
ATOM 880 N N . VAL A 1 106 ? -13.890 -16.019 13.179 1.00 91.50 106 VAL A N 1
ATOM 881 C CA . VAL A 1 106 ? -15.058 -15.433 12.495 1.00 91.50 106 VAL A CA 1
ATOM 882 C C . VAL A 1 106 ? -16.253 -15.347 13.443 1.00 91.50 106 VAL A C 1
ATOM 884 O O . VAL A 1 106 ? -16.912 -14.308 13.486 1.00 91.50 106 VAL A O 1
ATOM 887 N N . GLY A 1 107 ? -16.487 -16.381 14.255 1.00 93.81 107 GLY A N 1
ATOM 888 C CA . GLY A 1 107 ? -17.510 -16.370 15.300 1.00 93.81 107 GLY A CA 1
ATOM 889 C C . GLY A 1 107 ? -17.309 -15.238 16.312 1.00 93.81 107 GLY A C 1
ATOM 890 O O . GLY A 1 107 ? -18.221 -14.438 16.515 1.00 93.81 107 GLY A O 1
ATOM 891 N N . ILE A 1 108 ? -16.105 -15.108 16.882 1.00 93.88 108 ILE A N 1
ATOM 892 C CA . ILE A 1 108 ? -15.763 -14.049 17.851 1.00 93.88 108 ILE A CA 1
ATOM 893 C C . ILE A 1 108 ? -16.032 -12.655 17.266 1.00 93.88 108 ILE A C 1
ATOM 895 O O . ILE A 1 108 ? -16.690 -11.832 17.904 1.00 93.88 108 ILE A O 1
ATOM 899 N N . PHE A 1 109 ? -15.582 -12.392 16.037 1.00 92.81 109 PHE A N 1
ATOM 900 C CA . PHE A 1 109 ? -15.779 -11.092 15.388 1.00 92.81 109 PHE A CA 1
ATOM 901 C C . PHE A 1 109 ? -17.229 -10.834 14.971 1.00 92.81 109 PHE A C 1
ATOM 903 O O . PHE A 1 109 ? -17.674 -9.687 14.939 1.00 92.81 109 PHE A O 1
ATOM 910 N N . THR A 1 110 ? -17.988 -11.885 14.671 1.00 94.25 110 THR A N 1
ATOM 911 C CA . THR A 1 110 ? -19.426 -11.765 14.410 1.00 94.25 110 THR A CA 1
ATOM 912 C C . THR A 1 110 ? -20.164 -11.379 15.689 1.00 94.25 110 THR A C 1
ATOM 914 O O . THR A 1 110 ? -20.984 -10.462 15.671 1.00 94.25 110 THR A O 1
ATOM 917 N N . VAL A 1 111 ? -19.821 -12.003 16.820 1.00 94.88 111 VAL A N 1
ATOM 918 C CA . VAL A 1 111 ? -20.368 -11.639 18.136 1.00 94.88 111 VAL A CA 1
ATOM 919 C C . VAL A 1 111 ? -19.990 -10.204 18.510 1.00 94.88 111 VAL A C 1
ATOM 921 O O . VAL A 1 111 ? -20.863 -9.449 18.935 1.00 94.88 111 VAL A O 1
ATOM 924 N N . GLU A 1 112 ? -18.737 -9.786 18.290 1.00 93.81 112 GLU A N 1
ATOM 925 C CA . GLU A 1 112 ? -18.302 -8.390 18.477 1.00 93.81 112 GLU A CA 1
ATOM 926 C C . GLU A 1 112 ? -19.205 -7.416 17.706 1.00 93.81 112 GLU A C 1
ATOM 928 O O . GLU A 1 112 ? -19.706 -6.439 18.272 1.00 93.81 112 GLU A O 1
ATOM 933 N N . MET A 1 113 ? -19.430 -7.693 16.419 1.00 92.94 113 MET A N 1
ATOM 934 C CA . MET A 1 113 ? -20.251 -6.859 15.544 1.00 92.94 113 MET A CA 1
ATOM 935 C C . MET A 1 113 ? -21.700 -6.785 16.037 1.00 92.94 113 MET A C 1
ATOM 937 O O . MET A 1 113 ? -22.241 -5.686 16.167 1.00 92.94 113 MET A O 1
ATOM 941 N N . VAL A 1 114 ? -22.320 -7.924 16.361 1.00 93.94 114 VAL A N 1
ATOM 942 C CA . VAL A 1 114 ? -23.703 -7.975 16.866 1.00 93.94 114 VAL A CA 1
ATOM 943 C C . VAL A 1 114 ? -23.840 -7.189 18.172 1.00 93.94 114 VAL A C 1
ATOM 945 O O . VAL A 1 114 ? -24.751 -6.368 18.298 1.00 93.94 114 VAL A O 1
ATOM 948 N N . LEU A 1 115 ? -22.914 -7.370 19.120 1.00 92.44 115 LEU A N 1
ATOM 949 C CA . LEU A 1 115 ? -22.917 -6.632 20.386 1.00 92.44 115 LEU A CA 1
ATOM 950 C C . LEU A 1 115 ? -22.818 -5.117 20.162 1.00 92.44 115 LEU A C 1
ATOM 952 O O . LEU A 1 115 ? -23.571 -4.364 20.781 1.00 92.44 115 LEU A O 1
ATOM 956 N N . LYS A 1 116 ? -21.953 -4.663 19.245 1.00 90.44 116 LYS A N 1
ATOM 957 C CA . LYS A 1 116 ? -21.812 -3.238 18.889 1.00 90.44 116 LYS A CA 1
ATOM 958 C C . LYS A 1 116 ? -23.064 -2.659 18.234 1.00 90.44 116 LYS A C 1
ATOM 960 O O . LYS A 1 116 ? -23.453 -1.537 18.563 1.00 90.44 116 LYS A O 1
ATOM 965 N N . VAL A 1 117 ? -23.706 -3.406 17.335 1.00 91.75 117 VAL A N 1
ATOM 966 C CA . VAL A 1 117 ? -24.953 -2.978 16.677 1.00 91.75 117 VAL A CA 1
ATOM 967 C C . VAL A 1 117 ? -26.077 -2.816 17.704 1.00 91.75 117 VAL A C 1
ATOM 969 O O . VAL A 1 117 ? -26.793 -1.813 17.673 1.00 91.75 117 VAL A O 1
ATOM 972 N N . ILE A 1 118 ? -26.199 -3.756 18.648 1.00 90.94 118 ILE A N 1
ATOM 973 C CA . ILE A 1 118 ? -27.187 -3.679 19.733 1.00 90.94 118 ILE A CA 1
ATOM 974 C C . ILE A 1 118 ? -26.867 -2.507 20.670 1.00 90.94 118 ILE A C 1
ATOM 976 O O . ILE A 1 118 ? -27.762 -1.729 20.994 1.00 90.94 118 ILE A O 1
ATOM 980 N N . ALA A 1 119 ? -25.605 -2.353 21.085 1.00 88.00 119 ALA A N 1
ATOM 981 C CA . ALA A 1 119 ? -25.177 -1.324 22.033 1.00 88.00 119 ALA A CA 1
ATOM 982 C C . ALA A 1 119 ? -25.413 0.105 21.519 1.00 88.00 119 ALA A C 1
ATOM 984 O O . ALA A 1 119 ? -25.943 0.937 22.254 1.00 88.00 119 ALA A O 1
ATOM 985 N N . TYR A 1 120 ? -25.042 0.394 20.268 1.00 85.94 120 TYR A N 1
ATOM 986 C CA . TYR A 1 120 ? -25.062 1.757 19.731 1.00 85.94 120 TYR A CA 1
ATOM 987 C C . TYR A 1 120 ? -26.322 2.122 18.933 1.00 85.94 120 TYR A C 1
ATOM 989 O O . TYR A 1 120 ? -26.507 3.286 18.586 1.00 85.94 120 TYR A O 1
ATOM 997 N N . ASN A 1 121 ? -27.211 1.160 18.670 1.00 85.25 121 ASN A N 1
ATOM 998 C CA . ASN A 1 121 ? -28.235 1.218 17.622 1.00 85.25 121 ASN A CA 1
ATOM 999 C C . ASN A 1 121 ? -27.646 1.332 16.202 1.00 85.25 121 ASN A C 1
ATOM 1001 O O . ASN A 1 121 ? -26.574 1.892 15.958 1.00 85.25 121 ASN A O 1
ATOM 1005 N N . PHE A 1 122 ? -28.420 0.849 15.230 1.00 85.12 122 PHE A N 1
ATOM 1006 C CA . PHE A 1 122 ? -28.026 0.816 13.822 1.00 85.12 122 PHE A CA 1
ATOM 1007 C C . PHE A 1 122 ? -27.639 2.191 13.227 1.00 85.12 122 PHE A C 1
ATOM 1009 O O . PHE A 1 122 ? -26.602 2.256 12.565 1.00 85.12 122 PHE A O 1
ATOM 1016 N N . PRO A 1 123 ? -28.363 3.306 13.485 1.00 85.62 123 PRO A N 1
ATOM 1017 C CA . PRO A 1 123 ? -28.024 4.598 12.881 1.00 85.62 123 PRO A CA 1
ATOM 1018 C C . PRO A 1 123 ? -26.654 5.137 13.307 1.00 85.62 123 PRO A C 1
ATOM 1020 O O . PRO A 1 123 ? -25.898 5.626 12.472 1.0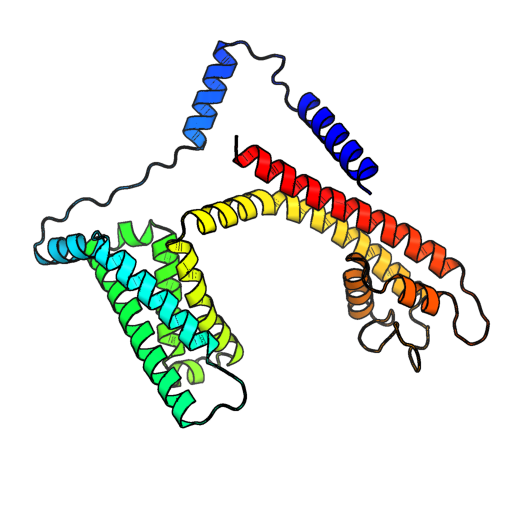0 85.62 123 PRO A O 1
ATOM 1023 N N . TYR A 1 124 ? -26.300 5.014 14.591 1.00 86.12 124 TYR A N 1
ATOM 1024 C CA . TYR A 1 124 ? -24.984 5.440 15.073 1.00 86.12 124 TYR A CA 1
ATOM 1025 C C . TYR A 1 124 ? -23.887 4.498 14.571 1.00 86.12 124 TYR A C 1
ATOM 1027 O O . TYR A 1 124 ? -22.842 4.954 14.105 1.00 86.12 124 TYR A O 1
ATOM 1035 N N . TYR A 1 125 ? -24.131 3.181 14.614 1.00 87.94 125 TYR A N 1
ATOM 1036 C CA . TYR A 1 125 ? -23.188 2.187 14.099 1.00 87.94 125 TYR A CA 1
ATOM 1037 C C . TYR A 1 125 ? -22.817 2.476 12.636 1.00 87.94 125 TYR A C 1
ATOM 1039 O O . TYR A 1 125 ? -21.635 2.501 12.295 1.00 87.94 125 TYR A O 1
ATOM 1047 N N . TRP A 1 126 ? -23.812 2.796 11.803 1.00 88.69 126 TRP A N 1
ATOM 1048 C CA . TRP A 1 126 ? -23.623 3.151 10.396 1.00 88.69 126 TRP A CA 1
ATOM 1049 C C . TRP A 1 126 ? -23.167 4.599 10.167 1.00 88.69 126 TRP A C 1
ATOM 1051 O O . TRP A 1 126 ? -22.941 4.995 9.030 1.00 88.69 126 TRP A O 1
ATOM 1061 N N . HIS A 1 127 ? -22.992 5.419 11.200 1.00 87.19 127 HIS A N 1
ATOM 1062 C CA . HIS A 1 127 ? -22.360 6.732 11.049 1.00 87.19 127 HIS A CA 1
ATOM 1063 C C . HIS A 1 127 ? -20.831 6.628 11.174 1.00 87.19 127 HIS A C 1
ATOM 1065 O O . HIS A 1 127 ? -20.090 7.358 10.512 1.00 87.19 127 HIS A O 1
ATOM 1071 N N . VAL A 1 128 ? -20.332 5.704 11.998 1.00 85.56 128 VAL A N 1
ATOM 1072 C CA . VAL A 1 128 ? -18.899 5.564 12.285 1.00 85.56 128 VAL A CA 1
ATOM 1073 C C . VAL A 1 128 ? -18.201 4.746 11.191 1.00 85.56 128 VAL A C 1
ATOM 1075 O O . VAL A 1 128 ? -18.442 3.550 11.044 1.00 85.56 128 VAL A O 1
ATOM 1078 N N . ASN A 1 129 ? -17.275 5.365 10.450 1.00 86.62 129 ASN A N 1
ATOM 1079 C CA . ASN A 1 129 ? -16.580 4.718 9.323 1.00 86.62 129 ASN A CA 1
ATOM 1080 C C . ASN A 1 129 ? -15.817 3.441 9.719 1.00 86.62 129 ASN A C 1
ATOM 1082 O O . ASN A 1 129 ? -15.850 2.458 8.985 1.00 86.62 129 ASN A O 1
ATOM 1086 N N . TRP A 1 130 ? -15.194 3.414 10.901 1.00 86.12 130 TRP A N 1
ATOM 1087 C CA . TRP A 1 130 ? -14.503 2.220 11.404 1.00 86.12 130 TRP A CA 1
ATOM 1088 C C . TRP A 1 130 ? -15.449 1.050 11.686 1.00 86.12 130 TRP A C 1
ATOM 1090 O O . TRP A 1 130 ? -15.084 -0.098 11.445 1.00 86.12 130 TRP A O 1
ATOM 1100 N N . ASN A 1 131 ? -16.674 1.331 12.136 1.00 89.25 131 ASN A N 1
ATOM 1101 C CA . ASN A 1 131 ? -17.688 0.301 12.346 1.00 89.25 131 ASN A CA 1
ATOM 1102 C C . ASN A 1 131 ? -18.206 -0.242 11.006 1.00 89.25 131 ASN A C 1
ATOM 1104 O O . ASN A 1 131 ? -18.344 -1.453 10.868 1.00 89.25 131 ASN A O 1
ATOM 1108 N N . LYS A 1 132 ? -18.402 0.615 9.989 1.00 90.75 132 LYS A N 1
ATOM 1109 C CA . LYS A 1 132 ? -18.727 0.166 8.617 1.00 90.75 132 LYS A CA 1
ATOM 1110 C C . LYS A 1 132 ? -17.652 -0.760 8.055 1.00 90.75 132 LYS A C 1
ATOM 1112 O O . LYS A 1 132 ? -17.970 -1.812 7.512 1.00 90.75 132 LYS A O 1
ATOM 1117 N N . PHE A 1 133 ? -16.387 -0.367 8.193 1.00 88.62 133 PHE A N 1
ATOM 1118 C CA . PHE A 1 133 ? -15.250 -1.153 7.722 1.00 88.62 133 PHE A CA 1
ATOM 1119 C C . PHE A 1 133 ? -15.203 -2.534 8.387 1.00 88.62 133 PHE A C 1
ATOM 1121 O O . PHE A 1 133 ? -15.089 -3.551 7.707 1.00 88.62 133 PHE A O 1
ATOM 1128 N N . ASP A 1 134 ? -15.368 -2.582 9.710 1.00 88.88 134 ASP A N 1
ATOM 1129 C CA . ASP A 1 134 ? -15.408 -3.836 10.462 1.00 88.88 134 ASP A CA 1
ATOM 1130 C C . ASP A 1 134 ? -16.596 -4.722 10.044 1.00 88.88 134 ASP A C 1
ATOM 1132 O O . ASP A 1 134 ? -16.417 -5.923 9.837 1.00 88.88 134 ASP A O 1
ATOM 1136 N N . CYS A 1 135 ? -17.774 -4.127 9.819 1.00 91.12 135 CYS A N 1
ATOM 1137 C CA . CYS A 1 135 ? -18.959 -4.815 9.301 1.00 91.12 135 CYS A CA 1
ATOM 1138 C C . CYS A 1 135 ? -18.687 -5.483 7.946 1.00 91.12 135 CYS A C 1
ATOM 1140 O O . CYS A 1 135 ? -18.958 -6.671 7.779 1.00 91.12 135 CYS A O 1
ATOM 1142 N N . ILE A 1 136 ? -18.083 -4.749 7.005 1.00 90.88 136 ILE A N 1
ATOM 1143 C CA . ILE A 1 136 ? -17.723 -5.270 5.679 1.00 90.88 136 ILE A CA 1
ATOM 1144 C C . ILE A 1 136 ? -16.777 -6.469 5.816 1.00 90.88 136 ILE A C 1
ATOM 1146 O O . ILE A 1 136 ? -17.005 -7.503 5.189 1.00 90.88 136 ILE A O 1
ATOM 1150 N N . ILE A 1 137 ? -15.757 -6.388 6.680 1.00 89.75 137 ILE A N 1
ATOM 1151 C CA . ILE A 1 137 ? -14.831 -7.512 6.890 1.00 89.75 137 ILE A CA 1
ATOM 1152 C C . ILE A 1 137 ? -15.542 -8.714 7.520 1.00 89.75 137 ILE A C 1
ATOM 1154 O O . ILE A 1 137 ? -15.254 -9.847 7.128 1.00 89.75 137 ILE A O 1
ATOM 1158 N N . VAL A 1 138 ? -16.449 -8.517 8.485 1.00 91.75 138 VAL A N 1
ATOM 1159 C CA . VAL A 1 138 ? -17.234 -9.620 9.074 1.00 91.75 138 VAL A CA 1
ATOM 1160 C C . VAL A 1 138 ? -18.093 -10.294 8.006 1.00 91.75 138 VAL A C 1
ATOM 1162 O O . VAL A 1 138 ? -18.021 -11.512 7.874 1.00 91.75 138 VAL A O 1
ATOM 1165 N N . ILE A 1 139 ? -18.822 -9.528 7.192 1.00 90.88 139 ILE A N 1
ATOM 1166 C CA . ILE A 1 139 ? -19.679 -10.070 6.125 1.00 90.88 139 ILE A CA 1
ATOM 1167 C C . ILE A 1 139 ? -18.850 -10.844 5.096 1.00 90.88 139 ILE A C 1
ATOM 1169 O O . ILE A 1 139 ? -19.162 -11.996 4.803 1.00 90.88 139 ILE A O 1
ATOM 1173 N N . MET A 1 140 ? -17.751 -10.265 4.597 1.00 88.81 140 MET A N 1
ATOM 1174 C CA . MET A 1 140 ? -16.853 -10.972 3.674 1.00 88.81 140 MET A CA 1
ATOM 1175 C C . MET A 1 140 ? -16.288 -12.245 4.307 1.00 88.81 140 MET A C 1
ATOM 1177 O O . MET A 1 140 ? -16.133 -13.256 3.632 1.00 88.81 140 MET A O 1
ATOM 1181 N N . SER A 1 141 ? -16.004 -12.221 5.611 1.00 89.06 141 SER A N 1
ATOM 1182 C CA . SER A 1 141 ? -15.497 -13.385 6.337 1.00 89.06 141 SER A CA 1
ATOM 1183 C C . SER A 1 141 ? -16.537 -14.489 6.502 1.00 89.06 141 SER A C 1
ATOM 1185 O O . SER A 1 141 ? -16.146 -15.650 6.475 1.00 89.06 141 SER A O 1
ATOM 1187 N N . LEU A 1 142 ? -17.818 -14.143 6.655 1.00 90.44 142 LEU A N 1
ATOM 1188 C CA . LEU A 1 142 ? -18.929 -15.097 6.687 1.00 90.44 142 LEU A CA 1
ATOM 1189 C C . LEU A 1 142 ? -19.158 -15.731 5.309 1.00 90.44 142 LEU A C 1
ATOM 1191 O O . LEU A 1 142 ? -19.300 -16.941 5.210 1.00 90.44 142 LEU A O 1
ATOM 1195 N N . ILE A 1 143 ? -19.097 -14.938 4.238 1.00 87.50 143 ILE A N 1
ATOM 1196 C CA . ILE A 1 143 ? -19.158 -15.469 2.867 1.00 87.50 143 ILE A CA 1
ATOM 1197 C C . ILE A 1 143 ? -17.958 -16.388 2.601 1.00 87.50 143 ILE A C 1
ATOM 1199 O O . ILE A 1 143 ? -18.105 -17.449 2.012 1.00 87.50 143 ILE A O 1
ATOM 1203 N N . ALA A 1 144 ? -16.765 -16.016 3.075 1.00 85.19 144 ALA A N 1
ATOM 1204 C CA . ALA A 1 144 ? -15.537 -16.773 2.839 1.00 85.19 144 ALA A CA 1
ATOM 1205 C C . ALA A 1 144 ? -15.468 -18.137 3.554 1.00 85.19 144 ALA A C 1
ATOM 1207 O O . ALA A 1 144 ? -14.584 -18.931 3.231 1.00 85.19 144 ALA A O 1
ATOM 1208 N N . ILE A 1 145 ? -16.324 -18.394 4.552 1.00 86.31 145 ILE A N 1
ATOM 1209 C CA . ILE A 1 145 ? -16.402 -19.699 5.232 1.00 86.31 145 ILE A CA 1
ATOM 1210 C C . ILE A 1 145 ? -17.452 -20.627 4.614 1.00 86.31 145 ILE A C 1
ATOM 1212 O O . ILE A 1 145 ? -17.388 -21.831 4.856 1.00 86.31 145 ILE A O 1
ATOM 1216 N N . ASP A 1 146 ? -18.387 -20.076 3.838 1.00 85.88 146 ASP A N 1
ATOM 1217 C CA . ASP A 1 146 ? -19.461 -20.807 3.173 1.00 85.88 146 ASP A CA 1
ATOM 1218 C C . ASP A 1 146 ? -18.998 -21.270 1.782 1.00 85.88 146 ASP A C 1
ATOM 1220 O O . ASP A 1 146 ? -19.062 -20.545 0.786 1.00 85.88 146 ASP A O 1
ATOM 1224 N N . GLU A 1 147 ? -18.465 -22.491 1.732 1.00 80.19 147 GLU A N 1
ATOM 1225 C CA . GLU A 1 147 ? -17.907 -23.089 0.514 1.00 80.19 147 GLU A CA 1
ATOM 1226 C C . GLU A 1 147 ? -18.971 -23.321 -0.573 1.00 80.19 147 GLU A C 1
ATOM 1228 O O . GLU A 1 147 ? -18.664 -23.195 -1.762 1.00 80.19 147 GLU A O 1
ATOM 1233 N N . GLU A 1 148 ? -20.226 -23.580 -0.192 1.00 79.94 148 GLU A N 1
ATOM 1234 C CA . GLU A 1 148 ? -21.339 -23.761 -1.133 1.00 79.94 148 GLU A CA 1
ATOM 1235 C C . GLU A 1 148 ? -21.717 -22.433 -1.796 1.00 79.94 148 GLU A C 1
ATOM 1237 O O . GLU A 1 148 ? -21.850 -22.346 -3.024 1.00 79.94 148 GLU A O 1
ATOM 1242 N N . LEU A 1 149 ? -21.813 -21.365 -0.999 1.00 79.44 149 LEU A N 1
ATOM 1243 C CA . LEU A 1 149 ? -22.083 -20.023 -1.502 1.00 79.44 149 LEU A CA 1
ATOM 1244 C C . LEU A 1 149 ? -20.964 -19.543 -2.437 1.00 79.44 149 LEU A C 1
ATOM 1246 O O . LEU A 1 149 ? -21.248 -19.009 -3.511 1.00 79.44 149 LEU A O 1
ATOM 1250 N N . ILE A 1 150 ? -19.698 -19.786 -2.089 1.00 80.50 150 ILE A N 1
ATOM 1251 C CA . ILE A 1 150 ? -18.537 -19.462 -2.937 1.00 80.50 150 ILE A CA 1
ATOM 1252 C C . ILE A 1 150 ? -18.615 -20.183 -4.283 1.00 80.50 150 ILE A C 1
ATOM 1254 O O . ILE A 1 150 ? -18.404 -19.552 -5.326 1.00 80.50 150 ILE A O 1
ATOM 1258 N N . ALA A 1 151 ? -18.923 -21.484 -4.266 1.00 80.19 151 ALA A N 1
ATOM 1259 C CA . ALA A 1 151 ? -19.055 -22.285 -5.478 1.00 80.19 151 ALA A CA 1
ATOM 1260 C C . ALA A 1 151 ? -20.187 -21.757 -6.372 1.00 80.19 151 ALA A C 1
ATOM 1262 O O . ALA A 1 151 ? -20.004 -21.626 -7.585 1.00 80.19 151 ALA A O 1
ATOM 1263 N N . SER A 1 152 ? -21.320 -21.365 -5.777 1.00 83.69 152 SER A N 1
ATOM 1264 C CA . SER A 1 152 ? -22.450 -20.775 -6.509 1.00 83.69 152 SER A CA 1
ATOM 1265 C C . SER A 1 152 ? -22.112 -19.417 -7.143 1.00 83.69 152 SER A C 1
ATOM 1267 O O . SER A 1 152 ? -22.512 -19.138 -8.274 1.00 83.69 152 SER A O 1
ATOM 1269 N N . LEU A 1 153 ? -21.316 -18.595 -6.450 1.00 80.44 153 LEU A N 1
ATOM 1270 C CA . LEU A 1 153 ? -20.916 -17.253 -6.881 1.00 80.44 153 LEU A CA 1
ATOM 1271 C C . LEU A 1 153 ? -19.684 -17.247 -7.803 1.00 80.44 153 LEU A C 1
ATOM 1273 O O . LEU A 1 153 ? -19.283 -16.180 -8.267 1.00 80.44 153 LEU A O 1
ATOM 1277 N N . LYS A 1 154 ? -19.077 -18.414 -8.077 1.00 83.31 154 LYS A N 1
ATOM 1278 C CA . LYS A 1 154 ? -17.850 -18.570 -8.886 1.00 83.31 154 LYS A CA 1
ATOM 1279 C C . LYS A 1 154 ? -16.710 -17.644 -8.434 1.00 83.31 154 LYS A C 1
ATOM 1281 O O . LYS A 1 154 ? -15.963 -17.108 -9.254 1.00 83.31 154 LYS A O 1
ATOM 1286 N N . ILE A 1 155 ? -16.582 -17.434 -7.124 1.00 77.19 155 ILE A N 1
ATOM 1287 C CA . ILE A 1 155 ? -15.554 -16.549 -6.563 1.00 77.19 155 ILE A CA 1
ATOM 1288 C C . ILE A 1 155 ? -14.183 -17.220 -6.694 1.00 77.19 155 ILE A C 1
ATOM 1290 O O . ILE A 1 155 ? -13.998 -18.376 -6.319 1.00 77.19 155 ILE A O 1
ATOM 1294 N N . ASN A 1 156 ? -13.201 -16.476 -7.209 1.00 79.31 156 ASN A N 1
ATOM 1295 C CA . ASN A 1 156 ? -11.833 -16.962 -7.369 1.00 79.31 156 ASN A CA 1
ATOM 1296 C C . ASN A 1 156 ? -11.195 -17.276 -5.999 1.00 79.31 156 ASN A C 1
ATOM 1298 O O . ASN A 1 156 ? -11.245 -16.462 -5.076 1.00 79.31 156 ASN A O 1
ATOM 1302 N N . VAL A 1 157 ? -10.522 -18.423 -5.888 1.00 74.94 157 VAL A N 1
ATOM 1303 C CA . VAL A 1 157 ? -9.770 -18.846 -4.693 1.00 74.94 157 VAL A CA 1
ATOM 1304 C C . VAL A 1 157 ? -8.740 -17.809 -4.222 1.00 74.94 157 VAL A C 1
ATOM 1306 O O . VAL A 1 157 ? -8.520 -17.659 -3.019 1.00 74.94 157 VAL A O 1
ATOM 1309 N N . THR A 1 158 ? -8.163 -17.019 -5.132 1.00 76.06 158 THR A N 1
ATOM 1310 C CA . THR A 1 158 ? -7.259 -15.908 -4.793 1.00 76.06 158 THR A CA 1
ATOM 1311 C C . THR A 1 158 ? -7.984 -14.792 -4.034 1.00 76.06 158 THR A C 1
ATOM 1313 O O . THR A 1 158 ? -7.428 -14.225 -3.094 1.00 76.06 158 THR A O 1
ATOM 1316 N N . ALA A 1 159 ? -9.251 -14.514 -4.359 1.00 75.75 159 ALA A N 1
ATOM 1317 C CA . ALA A 1 159 ? -10.050 -13.518 -3.644 1.00 75.75 159 ALA A CA 1
ATOM 1318 C C . ALA A 1 159 ? -10.336 -13.952 -2.195 1.00 75.75 159 ALA A C 1
ATOM 1320 O O . ALA A 1 159 ? -10.312 -13.124 -1.284 1.00 75.75 159 ALA A O 1
ATOM 1321 N N . LEU A 1 160 ? -10.506 -15.257 -1.949 1.00 74.06 160 LEU A N 1
ATOM 1322 C CA . LEU A 1 160 ? -10.667 -15.797 -0.593 1.00 74.06 160 LEU A CA 1
ATOM 1323 C C . LEU A 1 160 ? -9.422 -15.562 0.268 1.00 74.06 160 LEU A C 1
ATOM 1325 O O . LEU A 1 160 ? -9.542 -15.235 1.451 1.00 74.06 160 LEU A O 1
ATOM 1329 N N . ARG A 1 161 ? -8.224 -15.672 -0.323 1.00 77.75 161 ARG A N 1
ATOM 1330 C CA . ARG A 1 161 ? -6.963 -15.349 0.366 1.00 77.75 161 ARG A CA 1
ATOM 1331 C C . ARG A 1 161 ? -6.910 -13.872 0.756 1.00 77.75 161 ARG A C 1
ATOM 1333 O O . ARG A 1 161 ? -6.579 -13.558 1.896 1.00 77.75 161 ARG A O 1
ATOM 1340 N N . ILE A 1 162 ? -7.328 -12.974 -0.136 1.00 81.25 162 ILE A N 1
ATOM 1341 C CA . ILE A 1 162 ? -7.387 -11.529 0.141 1.00 81.25 162 ILE A CA 1
ATOM 1342 C C . ILE A 1 162 ? -8.360 -11.223 1.289 1.00 81.25 162 ILE A C 1
ATOM 1344 O O . ILE A 1 162 ? -8.028 -10.443 2.180 1.00 81.25 162 ILE A O 1
ATOM 1348 N N . ILE A 1 163 ? -9.530 -11.872 1.336 1.00 81.25 163 ILE A N 1
ATOM 1349 C CA . ILE A 1 163 ? -10.497 -11.683 2.432 1.00 81.25 163 ILE A CA 1
ATOM 1350 C C . ILE A 1 163 ? -9.888 -12.082 3.782 1.00 81.25 163 ILE A C 1
ATOM 1352 O O . ILE A 1 163 ? -10.079 -11.373 4.773 1.00 81.25 163 ILE A O 1
ATOM 1356 N N . ARG A 1 164 ? -9.119 -13.177 3.838 1.00 78.00 164 ARG A N 1
ATOM 1357 C CA . ARG A 1 164 ? -8.412 -13.584 5.064 1.00 78.00 164 ARG A CA 1
ATOM 1358 C C . ARG A 1 164 ? -7.407 -12.515 5.507 1.00 78.00 164 ARG A C 1
ATOM 1360 O O . ARG A 1 164 ? -7.426 -12.127 6.672 1.00 78.00 164 ARG A O 1
ATOM 1367 N N . ILE A 1 165 ? -6.621 -11.973 4.573 1.00 81.12 165 ILE A N 1
ATOM 1368 C CA . ILE A 1 165 ? -5.632 -10.910 4.833 1.00 81.12 165 ILE A CA 1
ATOM 1369 C C . ILE A 1 165 ? -6.313 -9.606 5.269 1.00 81.12 165 ILE A C 1
ATOM 1371 O O . ILE A 1 165 ? -5.809 -8.914 6.152 1.00 81.12 165 ILE A O 1
ATOM 1375 N N . SER A 1 166 ? -7.499 -9.289 4.735 1.00 83.12 166 SER A N 1
ATOM 1376 C CA . SER A 1 166 ? -8.236 -8.067 5.096 1.00 83.12 166 SER A CA 1
ATOM 1377 C C . SER A 1 166 ? -8.547 -7.965 6.595 1.00 83.12 166 SER A C 1
ATOM 1379 O O . SER A 1 166 ? -8.701 -6.867 7.124 1.00 83.12 166 SER A O 1
ATOM 1381 N N . ARG A 1 167 ? -8.576 -9.091 7.321 1.00 79.69 167 ARG A N 1
ATOM 1382 C CA . ARG A 1 167 ? -8.775 -9.115 8.777 1.00 79.69 167 ARG A CA 1
ATOM 1383 C C . ARG A 1 167 ? -7.610 -8.498 9.545 1.00 79.69 167 ARG A C 1
ATOM 1385 O O . ARG A 1 167 ? -7.856 -7.906 10.592 1.00 79.69 167 ARG A O 1
ATOM 1392 N N . LEU A 1 168 ? -6.390 -8.540 9.005 1.00 81.00 168 LEU A N 1
ATOM 1393 C CA . LEU A 1 168 ? -5.226 -7.845 9.571 1.00 81.00 168 LEU A CA 1
ATOM 1394 C C . LEU A 1 168 ? -5.438 -6.328 9.593 1.00 81.00 168 LEU A C 1
ATOM 1396 O O . LEU A 1 168 ? -5.004 -5.643 10.518 1.00 81.00 168 LEU A O 1
ATOM 1400 N N . LEU A 1 169 ? -6.199 -5.799 8.629 1.00 83.19 169 LEU A N 1
ATOM 1401 C CA . LEU A 1 169 ? -6.538 -4.378 8.576 1.00 83.19 169 LEU A CA 1
ATOM 1402 C C . LEU A 1 169 ? -7.425 -3.946 9.751 1.00 83.19 169 LEU A C 1
ATOM 1404 O O . LEU A 1 169 ? -7.495 -2.757 10.054 1.00 83.19 169 LEU A O 1
ATOM 1408 N N . ARG A 1 170 ? -8.059 -4.879 10.479 1.00 80.81 170 ARG A N 1
ATOM 1409 C CA . ARG A 1 170 ? -8.764 -4.545 11.726 1.00 80.81 170 ARG A CA 1
ATOM 1410 C C . ARG A 1 170 ? -7.812 -3.987 12.781 1.00 80.81 170 ARG A C 1
ATOM 1412 O O . ARG A 1 170 ? -8.257 -3.173 13.576 1.00 80.81 170 ARG A O 1
ATOM 1419 N N . MET A 1 171 ? -6.520 -4.333 12.762 1.00 81.88 171 MET A N 1
ATOM 1420 C CA . MET A 1 171 ? -5.520 -3.753 13.672 1.00 81.88 171 MET A CA 1
ATOM 1421 C C . MET A 1 171 ? -5.405 -2.230 13.510 1.00 81.88 171 MET A C 1
ATOM 1423 O O . MET A 1 171 ? -5.148 -1.512 14.480 1.00 81.88 171 MET A O 1
ATOM 1427 N N . VAL A 1 172 ? -5.673 -1.723 12.301 1.00 82.38 172 VAL A N 1
ATOM 1428 C CA . VAL A 1 172 ? -5.709 -0.287 12.020 1.00 82.38 172 VAL A CA 1
ATOM 1429 C C . VAL A 1 172 ? -6.757 0.409 12.883 1.00 82.38 172 VAL A C 1
ATOM 1431 O O . VAL A 1 172 ? -6.475 1.473 13.416 1.00 82.38 172 VAL A O 1
ATOM 1434 N N . LYS A 1 173 ? -7.938 -0.184 13.103 1.00 75.19 173 LYS A N 1
ATOM 1435 C CA . LYS A 1 173 ? -9.003 0.464 13.893 1.00 75.19 173 LYS A CA 1
ATOM 1436 C C . LYS A 1 173 ? -8.577 0.727 15.341 1.00 75.19 173 LYS A C 1
ATOM 1438 O O . LYS A 1 173 ? -9.038 1.696 15.937 1.00 75.19 173 LYS A O 1
ATOM 1443 N N . THR A 1 174 ? -7.704 -0.120 15.883 1.00 73.06 174 THR A N 1
ATOM 1444 C CA . THR A 1 174 ? -7.286 -0.093 17.289 1.00 73.06 174 THR A CA 1
ATOM 1445 C C . THR A 1 174 ? -6.053 0.789 17.492 1.00 73.06 174 THR A C 1
ATOM 1447 O O . THR A 1 174 ? -6.017 1.599 18.413 1.00 73.06 174 THR A O 1
ATOM 1450 N N . SER A 1 175 ? -5.067 0.732 16.592 1.00 80.88 175 SER A N 1
ATOM 1451 C CA . SER A 1 175 ? -3.840 1.528 16.729 1.00 80.88 175 SER A CA 1
ATOM 1452 C C . SER A 1 175 ? -4.059 2.988 16.320 1.00 80.88 175 SER A C 1
ATOM 1454 O O . SER A 1 175 ? -4.282 3.297 15.151 1.00 80.88 175 SER A O 1
ATOM 1456 N N . GLU A 1 176 ? -4.010 3.916 17.280 1.00 77.31 176 GLU A N 1
ATOM 1457 C CA . GLU A 1 176 ? -4.060 5.362 16.994 1.00 77.31 176 GLU A CA 1
ATOM 1458 C C . GLU A 1 176 ? -2.874 5.814 16.133 1.00 77.31 176 GLU A C 1
ATOM 1460 O O . GLU A 1 176 ? -3.065 6.567 15.179 1.00 77.31 176 GLU A O 1
ATOM 1465 N N . GLY A 1 177 ? -1.675 5.280 16.391 1.00 80.62 177 GLY A N 1
ATOM 1466 C CA . GLY A 1 177 ? -0.483 5.574 15.594 1.00 80.62 177 GLY A CA 1
ATOM 1467 C C . GLY A 1 177 ? -0.633 5.145 14.133 1.00 80.62 177 GLY A C 1
ATOM 1468 O O . GLY A 1 177 ? -0.382 5.938 13.230 1.00 80.62 177 GLY A O 1
ATOM 1469 N N . LEU A 1 178 ? -1.131 3.927 13.882 1.00 81.44 178 LEU A N 1
ATOM 1470 C CA . LEU A 1 178 ? -1.336 3.434 12.514 1.00 81.44 178 LEU A CA 1
ATOM 1471 C C . LEU A 1 178 ? -2.419 4.231 11.773 1.00 81.44 178 LEU A C 1
ATOM 1473 O O . LEU A 1 178 ? -2.275 4.509 10.584 1.00 81.44 178 LEU A O 1
ATOM 1477 N N . ARG A 1 179 ? -3.475 4.655 12.481 1.00 83.12 179 ARG A N 1
ATOM 1478 C CA . ARG A 1 179 ? -4.498 5.559 11.928 1.00 83.12 179 ARG A CA 1
ATOM 1479 C C . ARG A 1 179 ? -3.910 6.906 11.545 1.00 83.12 179 ARG A C 1
ATOM 1481 O O . ARG A 1 179 ? -4.253 7.413 10.482 1.00 83.12 179 ARG A O 1
ATOM 1488 N N . SER A 1 180 ? -3.042 7.464 12.386 1.00 78.19 180 SER A N 1
ATOM 1489 C CA . SER A 1 180 ? -2.366 8.727 12.092 1.00 78.19 180 SER A CA 1
ATOM 1490 C C . SER A 1 180 ? -1.494 8.604 10.844 1.00 78.19 180 SER A C 1
ATOM 1492 O O . SER A 1 180 ? -1.641 9.408 9.934 1.00 78.19 180 SER A O 1
ATOM 1494 N N . LEU A 1 181 ? -0.673 7.552 10.748 1.00 82.12 181 LEU A N 1
ATOM 1495 C CA . LEU A 1 181 ? 0.193 7.318 9.587 1.00 82.12 181 LEU A CA 1
ATOM 1496 C C . LEU A 1 181 ? -0.600 7.153 8.285 1.00 82.12 181 LEU A C 1
ATOM 1498 O O . LEU A 1 181 ? -0.273 7.775 7.280 1.00 82.12 181 LEU A O 1
ATOM 1502 N N . LEU A 1 182 ? -1.668 6.348 8.296 1.00 83.94 182 LEU A N 1
ATOM 1503 C CA . LEU A 1 182 ? -2.518 6.173 7.114 1.00 83.94 182 LEU A CA 1
ATOM 1504 C C . LEU A 1 182 ? -3.280 7.447 6.750 1.00 83.94 182 LEU A C 1
ATOM 1506 O O . LEU A 1 182 ? -3.504 7.701 5.569 1.00 83.94 182 LEU A O 1
ATOM 1510 N N . LYS A 1 183 ? -3.676 8.251 7.744 1.00 79.38 183 LYS A N 1
ATOM 1511 C CA . LYS A 1 183 ? -4.293 9.555 7.499 1.00 79.38 183 LYS A CA 1
ATOM 1512 C C . LYS A 1 183 ? -3.302 10.489 6.813 1.00 79.38 183 LYS A C 1
ATOM 1514 O O . LYS A 1 183 ? -3.667 11.067 5.799 1.00 79.38 183 LYS A O 1
ATOM 1519 N N . THR A 1 184 ? -2.073 10.597 7.310 1.00 77.94 184 THR A N 1
ATOM 1520 C CA . THR A 1 184 ? -1.033 11.418 6.677 1.00 77.94 184 THR A CA 1
ATOM 1521 C C . THR A 1 184 ? -0.725 10.920 5.266 1.00 77.94 184 THR A C 1
ATOM 1523 O O . THR A 1 184 ? -0.761 11.706 4.329 1.00 77.94 184 THR A O 1
ATOM 1526 N N . LEU A 1 185 ? -0.591 9.602 5.064 1.00 82.00 185 LEU A N 1
ATOM 1527 C CA . LEU A 1 185 ? -0.441 9.017 3.726 1.00 82.00 185 LEU A CA 1
ATOM 1528 C C . LEU A 1 185 ? -1.602 9.389 2.788 1.00 82.00 185 LEU A C 1
ATOM 1530 O O . LEU A 1 185 ? -1.380 9.696 1.619 1.00 82.00 185 LEU A O 1
ATOM 1534 N N . TYR A 1 186 ? -2.841 9.362 3.286 1.00 83.06 186 TYR A N 1
ATOM 1535 C CA . TYR A 1 186 ? -4.021 9.747 2.512 1.00 83.06 186 TYR A CA 1
ATOM 1536 C C . TYR A 1 186 ? -4.012 11.235 2.146 1.00 83.06 186 TYR A C 1
ATOM 1538 O O . TYR A 1 186 ? -4.325 11.577 1.007 1.00 83.06 186 TYR A O 1
ATOM 1546 N N . MET A 1 187 ? -3.626 12.112 3.078 1.00 76.19 187 MET A N 1
ATOM 1547 C CA . MET A 1 187 ? -3.475 13.546 2.805 1.00 76.19 187 MET A CA 1
ATOM 1548 C C . MET A 1 187 ? -2.395 13.784 1.739 1.00 76.19 187 MET A C 1
ATOM 1550 O O . MET A 1 187 ? -2.600 14.601 0.842 1.00 76.19 187 MET A O 1
ATOM 1554 N N . SER A 1 188 ? -1.320 12.989 1.759 1.00 78.81 188 SER A N 1
ATOM 1555 C CA . SER A 1 188 ? -0.246 13.040 0.763 1.00 78.81 188 SER A CA 1
ATOM 1556 C C . SER A 1 188 ? -0.565 12.422 -0.586 1.00 78.81 188 SER A C 1
ATOM 1558 O O . SER A 1 188 ? 0.117 12.701 -1.575 1.00 78.81 188 SER A O 1
ATOM 1560 N N . LEU A 1 189 ? -1.618 11.610 -0.673 1.00 82.81 189 LEU A N 1
ATOM 1561 C CA . LEU A 1 189 ? -1.950 10.870 -1.884 1.00 82.81 189 LEU A CA 1
ATOM 1562 C C . LEU A 1 189 ? -2.163 11.800 -3.087 1.00 82.81 189 LEU A C 1
ATOM 1564 O O . LEU A 1 189 ? -1.702 11.490 -4.180 1.00 82.81 189 LEU A O 1
ATOM 1568 N N . GLY A 1 190 ? -2.810 12.956 -2.902 1.00 82.25 190 GLY A N 1
ATOM 1569 C CA . GLY A 1 190 ? -3.060 13.908 -3.993 1.00 82.25 190 GLY A CA 1
ATOM 1570 C C . GLY A 1 190 ? -1.774 14.465 -4.616 1.00 82.25 190 GLY A C 1
ATOM 1571 O O . GLY A 1 190 ? -1.628 14.507 -5.843 1.00 82.25 190 GLY A O 1
ATOM 1572 N N . ASN A 1 191 ? -0.807 14.830 -3.776 1.00 76.50 191 ASN A N 1
ATOM 1573 C CA . ASN A 1 191 ? 0.471 15.384 -4.220 1.00 76.50 191 ASN A CA 1
ATOM 1574 C C . ASN A 1 191 ? 1.390 14.295 -4.796 1.00 76.50 191 ASN A C 1
ATOM 1576 O O . ASN A 1 191 ? 2.038 14.511 -5.828 1.00 76.50 191 ASN A O 1
ATOM 1580 N N . ILE A 1 192 ? 1.361 13.090 -4.211 1.00 84.00 192 ILE A N 1
ATOM 1581 C CA . ILE A 1 192 ? 2.027 11.902 -4.762 1.00 84.00 192 ILE A CA 1
ATOM 1582 C C . ILE A 1 192 ? 1.467 11.575 -6.149 1.00 84.00 192 ILE A C 1
ATOM 1584 O O . ILE A 1 192 ? 2.249 11.421 -7.082 1.00 84.00 192 ILE A O 1
ATOM 1588 N N . LEU A 1 193 ? 0.142 11.518 -6.324 1.00 85.19 193 LEU A N 1
ATOM 1589 C CA . LEU A 1 193 ? -0.493 11.205 -7.610 1.00 85.19 193 LEU A CA 1
ATOM 1590 C C . LEU A 1 193 ? -0.163 12.241 -8.685 1.00 85.19 193 LEU A C 1
ATOM 1592 O O . LEU A 1 193 ? 0.108 11.873 -9.826 1.00 85.19 193 LEU A O 1
ATOM 1596 N N . THR A 1 194 ? -0.128 13.526 -8.326 1.00 84.75 194 THR A N 1
ATOM 1597 C CA . THR A 1 194 ? 0.256 14.593 -9.262 1.00 84.75 194 THR A CA 1
ATOM 1598 C C . THR A 1 194 ? 1.686 14.387 -9.758 1.00 84.75 194 THR A C 1
ATOM 1600 O O . THR A 1 194 ? 1.942 14.394 -10.962 1.00 84.75 194 THR A O 1
ATOM 1603 N N . THR A 1 195 ? 2.619 14.113 -8.849 1.00 84.38 195 THR A N 1
ATOM 1604 C CA . THR A 1 195 ? 4.026 13.892 -9.212 1.00 84.38 195 THR A CA 1
ATOM 1605 C C . THR A 1 195 ? 4.226 12.558 -9.946 1.00 84.38 195 THR A C 1
ATOM 1607 O O . THR A 1 195 ? 4.980 12.485 -10.915 1.00 84.38 195 THR A O 1
ATOM 1610 N N . ALA A 1 196 ? 3.491 11.513 -9.560 1.00 87.06 196 ALA A N 1
ATOM 1611 C CA . ALA A 1 196 ? 3.485 10.217 -10.235 1.00 87.06 196 ALA A CA 1
ATOM 1612 C C . ALA A 1 196 ? 2.896 10.296 -11.654 1.00 87.06 196 ALA A C 1
ATOM 1614 O O . ALA A 1 196 ? 3.345 9.574 -12.545 1.00 87.06 196 ALA A O 1
ATOM 1615 N N . SER A 1 197 ? 1.935 11.192 -11.905 1.00 88.94 197 SER A N 1
ATOM 1616 C CA . SER A 1 197 ? 1.400 11.419 -13.254 1.00 88.94 197 SER A CA 1
ATOM 1617 C C . SER A 1 197 ? 2.462 11.993 -14.198 1.00 88.94 197 SER A C 1
ATOM 1619 O O . SER A 1 197 ? 2.586 11.533 -15.333 1.00 88.94 197 SER A O 1
ATOM 1621 N N . LEU A 1 198 ? 3.301 12.914 -13.703 1.00 90.12 198 LEU A N 1
ATOM 1622 C CA . LEU A 1 198 ? 4.447 13.437 -14.446 1.00 90.12 198 LEU A CA 1
ATOM 1623 C C . LEU A 1 198 ? 5.468 12.329 -14.735 1.00 90.12 198 LEU A C 1
ATOM 1625 O O . LEU A 1 198 ? 5.925 12.209 -15.870 1.00 90.12 198 LEU A O 1
ATOM 1629 N N . LEU A 1 199 ? 5.783 11.490 -13.740 1.00 90.75 199 LEU A N 1
ATOM 1630 C CA . LEU A 1 199 ? 6.658 10.328 -13.932 1.00 90.75 199 LEU A CA 1
ATOM 1631 C C . LEU A 1 199 ? 6.109 9.385 -15.010 1.00 90.75 199 LEU A C 1
ATOM 1633 O O . LEU A 1 199 ? 6.847 8.969 -15.896 1.00 90.75 199 LEU A O 1
ATOM 1637 N N . THR A 1 200 ? 4.809 9.091 -14.967 1.00 91.88 200 THR A N 1
ATOM 1638 C CA . THR A 1 200 ? 4.141 8.212 -15.939 1.00 91.88 200 THR A CA 1
ATOM 1639 C C . THR A 1 200 ? 4.209 8.783 -17.354 1.00 91.88 200 THR A C 1
ATOM 1641 O O . THR A 1 200 ? 4.444 8.035 -18.300 1.00 91.88 200 THR A O 1
ATOM 1644 N N . LEU A 1 201 ? 4.054 10.102 -17.514 1.00 93.62 201 LEU A N 1
ATOM 1645 C CA . LEU A 1 201 ? 4.193 10.766 -18.811 1.00 93.62 201 LEU A CA 1
ATOM 1646 C C . LEU A 1 201 ? 5.613 10.619 -19.375 1.00 93.62 201 LEU A C 1
ATOM 1648 O O . LEU A 1 201 ? 5.767 10.310 -20.553 1.00 93.62 201 LEU A O 1
ATOM 1652 N N . ILE A 1 202 ? 6.642 10.802 -18.543 1.00 92.50 202 ILE A N 1
ATOM 1653 C CA . ILE A 1 202 ? 8.037 10.600 -18.963 1.00 92.50 202 ILE A CA 1
ATOM 1654 C C . ILE A 1 202 ? 8.295 9.130 -19.294 1.00 92.50 202 ILE A C 1
ATOM 1656 O O . ILE A 1 202 ? 8.870 8.826 -20.334 1.00 92.50 202 ILE A O 1
ATOM 1660 N N . LEU A 1 203 ? 7.829 8.198 -18.463 1.00 95.50 203 LEU A N 1
ATOM 1661 C CA . LEU A 1 203 ? 7.954 6.773 -18.762 1.00 95.50 203 LEU A CA 1
ATOM 1662 C C . LEU A 1 203 ? 7.291 6.428 -20.097 1.00 95.50 203 LEU A C 1
ATOM 1664 O O . LEU A 1 203 ? 7.884 5.710 -20.893 1.00 95.50 203 LEU A O 1
ATOM 1668 N N . PHE A 1 204 ? 6.121 6.994 -20.395 1.00 96.75 204 PHE A N 1
ATOM 1669 C CA . PHE A 1 204 ? 5.440 6.794 -21.672 1.00 96.75 204 PHE A CA 1
ATOM 1670 C C . PHE A 1 204 ? 6.277 7.277 -22.867 1.00 96.75 204 PHE A C 1
ATOM 1672 O O . PHE A 1 204 ? 6.437 6.537 -23.839 1.00 96.75 204 PHE A O 1
ATOM 1679 N N . THR A 1 205 ? 6.843 8.489 -22.807 1.00 96.19 205 THR A N 1
ATOM 1680 C CA . THR A 1 205 ? 7.652 9.025 -23.916 1.00 96.19 205 THR A CA 1
ATOM 1681 C C . THR A 1 205 ? 8.915 8.198 -24.144 1.00 96.19 205 THR A C 1
ATOM 1683 O O . THR A 1 205 ? 9.217 7.845 -25.286 1.00 96.19 205 THR A O 1
ATOM 1686 N N . PHE A 1 206 ? 9.612 7.819 -23.070 1.00 96.94 206 PHE A N 1
ATOM 1687 C CA . PHE A 1 206 ? 10.796 6.962 -23.149 1.00 96.94 206 PHE A CA 1
ATOM 1688 C C . PHE A 1 206 ? 10.457 5.524 -23.552 1.00 96.94 206 PHE A C 1
ATOM 1690 O O . PHE A 1 206 ? 11.265 4.892 -24.221 1.00 96.94 206 PHE A O 1
ATOM 1697 N N . THR A 1 207 ? 9.263 5.019 -23.238 1.00 98.12 207 THR A N 1
ATOM 1698 C CA . THR A 1 207 ? 8.802 3.691 -23.679 1.00 98.12 207 THR A CA 1
ATOM 1699 C C . THR A 1 207 ? 8.676 3.636 -25.197 1.00 98.12 207 THR A C 1
ATOM 1701 O O . THR A 1 207 ? 9.212 2.731 -25.831 1.00 98.12 207 THR A O 1
ATOM 1704 N N . VAL A 1 208 ? 8.013 4.626 -25.803 1.00 97.44 208 VAL A N 1
ATOM 1705 C CA . VAL A 1 208 ? 7.861 4.692 -27.267 1.00 97.44 208 VAL A CA 1
ATOM 1706 C C . VAL A 1 208 ? 9.213 4.882 -27.957 1.00 97.44 208 VAL A C 1
ATOM 1708 O O . VAL A 1 208 ? 9.499 4.213 -28.952 1.00 97.44 208 VAL A O 1
ATOM 1711 N N . ALA A 1 209 ? 10.070 5.746 -27.406 1.00 96.94 209 ALA A N 1
ATOM 1712 C CA . ALA A 1 209 ? 11.424 5.928 -27.916 1.00 96.94 209 ALA A CA 1
ATOM 1713 C C . ALA A 1 209 ? 12.263 4.642 -27.787 1.00 96.94 209 ALA A C 1
ATOM 1715 O O . ALA A 1 209 ? 12.911 4.248 -28.749 1.00 96.94 209 ALA A O 1
ATOM 1716 N N . GLY A 1 210 ? 12.201 3.953 -26.646 1.00 96.31 210 GLY A N 1
ATOM 1717 C CA . GLY A 1 210 ? 12.935 2.715 -26.383 1.00 96.31 210 GLY A CA 1
ATOM 1718 C C . GLY A 1 210 ? 12.534 1.582 -27.323 1.00 96.31 210 GLY A C 1
ATOM 1719 O O . GLY A 1 210 ? 13.408 0.942 -27.893 1.00 96.31 210 GLY A O 1
ATOM 1720 N N . MET A 1 211 ? 11.235 1.398 -27.582 1.00 96.50 211 MET A N 1
ATOM 1721 C CA . MET A 1 211 ? 10.769 0.438 -28.595 1.00 96.50 211 MET A CA 1
ATOM 1722 C C . MET A 1 211 ? 11.315 0.755 -29.987 1.00 96.50 211 MET A C 1
ATOM 1724 O O . MET A 1 211 ? 11.725 -0.141 -30.715 1.00 96.50 211 MET A O 1
ATOM 1728 N N . THR A 1 212 ? 11.335 2.037 -30.357 1.00 94.62 212 THR A N 1
ATOM 1729 C CA . THR A 1 212 ? 11.804 2.459 -31.684 1.00 94.62 212 THR A CA 1
ATOM 1730 C C . THR A 1 212 ? 13.317 2.282 -31.834 1.00 94.62 212 THR A C 1
ATOM 1732 O O . THR A 1 212 ? 13.794 1.986 -32.921 1.00 94.62 212 THR A O 1
ATOM 1735 N N . LEU A 1 213 ? 14.078 2.479 -30.755 1.00 93.44 213 LEU A N 1
ATOM 1736 C CA . LEU A 1 213 ? 15.543 2.450 -30.776 1.00 93.44 213 LEU A CA 1
ATOM 1737 C C . LEU A 1 213 ? 16.132 1.060 -30.513 1.00 93.44 213 LEU A C 1
ATOM 1739 O O . LEU A 1 213 ? 17.204 0.754 -31.027 1.00 93.44 213 LEU A O 1
ATOM 1743 N N . PHE A 1 214 ? 15.469 0.251 -29.685 1.00 93.88 214 PHE A N 1
ATOM 1744 C CA . PHE A 1 214 ? 16.012 -0.997 -29.138 1.00 93.88 214 PHE A CA 1
ATOM 1745 C C . PHE A 1 214 ? 15.102 -2.212 -29.373 1.00 93.88 214 PHE A C 1
ATOM 1747 O O . PHE A 1 214 ? 15.421 -3.306 -28.915 1.00 93.88 214 PHE A O 1
ATOM 1754 N N . GLY A 1 215 ? 13.973 -2.049 -30.071 1.00 91.31 215 GLY A N 1
ATOM 1755 C CA . GLY A 1 215 ? 12.999 -3.121 -30.296 1.00 91.31 215 GLY A CA 1
ATOM 1756 C C . GLY A 1 215 ? 13.486 -4.263 -31.193 1.00 91.31 215 GLY A C 1
ATOM 1757 O O . GLY A 1 215 ? 12.902 -5.338 -31.155 1.00 91.31 215 GLY A O 1
ATOM 1758 N N . GLU A 1 216 ? 14.557 -4.066 -31.962 1.00 89.69 216 GLU A N 1
ATOM 1759 C CA . GLU A 1 216 ? 15.152 -5.103 -32.824 1.00 89.69 216 GLU A CA 1
ATOM 1760 C C . GLU A 1 216 ? 16.366 -5.793 -32.184 1.00 89.69 216 GLU A C 1
ATOM 1762 O O . GLU A 1 216 ? 16.966 -6.676 -32.788 1.00 89.69 216 GLU A O 1
ATOM 1767 N N . ILE A 1 217 ? 16.747 -5.402 -30.963 1.00 88.75 217 ILE A N 1
ATOM 1768 C CA . ILE A 1 217 ? 17.905 -5.987 -30.288 1.00 88.75 217 ILE A CA 1
ATOM 1769 C C . ILE A 1 217 ? 17.611 -7.445 -29.915 1.00 88.75 217 ILE A C 1
ATOM 1771 O O . ILE A 1 217 ? 16.605 -7.745 -29.261 1.00 88.75 217 ILE A O 1
ATOM 1775 N N . GLU A 1 218 ? 18.527 -8.337 -30.295 1.00 88.00 218 GLU A N 1
ATOM 1776 C CA . GLU A 1 218 ? 18.516 -9.737 -29.876 1.00 88.00 218 GLU A CA 1
ATOM 1777 C C . GLU A 1 218 ? 18.789 -9.851 -28.370 1.00 88.00 218 GLU A C 1
ATOM 1779 O O . GLU A 1 218 ? 19.691 -9.203 -27.827 1.00 88.00 218 GLU A O 1
ATOM 1784 N N . ILE A 1 219 ? 17.975 -10.667 -27.698 1.00 88.56 219 ILE A N 1
ATOM 1785 C CA . ILE A 1 219 ? 17.993 -10.875 -26.240 1.00 88.56 219 ILE A CA 1
ATOM 1786 C C . ILE A 1 219 ? 18.644 -12.206 -25.837 1.00 88.56 219 ILE A C 1
ATOM 1788 O O . ILE A 1 219 ? 18.894 -12.449 -24.660 1.00 88.56 219 ILE A O 1
ATOM 1792 N N . GLU A 1 220 ? 18.908 -13.095 -26.796 1.00 84.44 220 GLU A N 1
ATOM 1793 C CA . GLU A 1 220 ? 19.459 -14.418 -26.512 1.00 84.44 220 GLU A CA 1
ATOM 1794 C C . GLU A 1 220 ? 20.919 -14.309 -26.041 1.00 84.44 220 GLU A C 1
ATOM 1796 O O . GLU A 1 220 ? 21.744 -13.643 -26.664 1.00 84.44 220 GLU A O 1
ATOM 1801 N N . GLY A 1 221 ? 21.242 -14.945 -24.911 1.00 81.00 221 GLY A N 1
ATOM 1802 C CA . GLY A 1 221 ? 22.596 -14.940 -24.341 1.00 81.00 221 GLY A CA 1
ATOM 1803 C C . GLY A 1 221 ? 22.992 -13.666 -23.584 1.00 81.00 221 GLY A C 1
ATOM 1804 O O . GLY A 1 221 ? 24.133 -13.577 -23.129 1.00 81.00 221 GLY A O 1
ATOM 1805 N N . LYS A 1 222 ? 22.072 -12.709 -23.417 1.00 86.44 222 LYS A N 1
ATOM 1806 C CA . LYS A 1 222 ? 22.274 -11.488 -22.626 1.00 86.44 222 LYS A CA 1
ATOM 1807 C C . LYS A 1 222 ? 21.909 -11.686 -21.152 1.00 86.44 222 LYS A C 1
ATOM 1809 O O . LYS A 1 222 ? 21.080 -12.530 -20.813 1.00 86.44 222 LYS A O 1
ATOM 1814 N N . GLU A 1 223 ? 22.555 -10.930 -20.266 1.00 88.44 223 GLU A N 1
ATOM 1815 C CA . GLU A 1 223 ? 22.357 -11.023 -18.812 1.00 88.44 223 GLU A CA 1
ATOM 1816 C C . GLU A 1 223 ? 21.237 -10.084 -18.335 1.00 88.44 223 GLU A C 1
ATOM 1818 O O . GLU A 1 223 ? 20.475 -10.439 -17.432 1.00 88.44 223 GLU A O 1
ATOM 1823 N N . PHE A 1 224 ? 21.109 -8.895 -18.937 1.00 90.38 224 PHE A N 1
ATOM 1824 C CA . PHE A 1 224 ? 20.194 -7.850 -18.461 1.00 90.38 224 PHE A CA 1
ATOM 1825 C C . PHE A 1 224 ? 18.932 -7.680 -19.317 1.00 90.38 224 PHE A C 1
ATOM 1827 O O . PHE A 1 224 ? 17.857 -7.442 -18.755 1.00 90.38 224 PHE A O 1
ATOM 1834 N N . LEU A 1 225 ? 19.054 -7.794 -20.639 1.00 91.56 225 LEU A N 1
ATOM 1835 C CA . LEU A 1 225 ? 17.967 -7.847 -21.608 1.00 91.56 225 LEU A CA 1
ATOM 1836 C C . LEU A 1 225 ? 17.469 -9.287 -21.707 1.00 91.56 225 LEU A C 1
ATOM 1838 O O . LEU A 1 225 ? 18.094 -10.132 -22.338 1.00 91.56 225 LEU A O 1
ATOM 1842 N N . THR A 1 226 ? 16.331 -9.557 -21.077 1.00 91.06 226 THR A N 1
ATOM 1843 C CA . THR A 1 226 ? 15.738 -10.898 -20.991 1.00 91.06 226 THR A CA 1
ATOM 1844 C C . THR A 1 226 ? 14.343 -10.926 -21.613 1.00 91.06 226 THR A C 1
ATOM 1846 O O . THR A 1 226 ? 13.802 -9.895 -22.020 1.00 91.06 226 THR A O 1
ATOM 1849 N N . GLU A 1 227 ? 13.714 -12.103 -21.666 1.00 90.88 227 GLU A N 1
ATOM 1850 C CA . GLU A 1 227 ? 12.322 -12.249 -22.128 1.00 90.88 227 GLU A CA 1
ATOM 1851 C C . GLU A 1 227 ? 11.335 -11.380 -21.325 1.00 90.88 227 GLU A C 1
ATOM 1853 O O . GLU A 1 227 ? 10.383 -10.840 -21.889 1.00 90.88 227 GLU A O 1
ATOM 1858 N N . ASP A 1 228 ? 11.613 -11.166 -20.036 1.00 90.56 228 ASP A N 1
ATOM 1859 C CA . ASP A 1 228 ? 10.783 -10.360 -19.134 1.00 90.56 228 ASP A CA 1
ATOM 1860 C C . ASP A 1 228 ? 11.205 -8.879 -19.065 1.00 90.56 228 ASP A C 1
ATOM 1862 O O . ASP A 1 228 ? 10.483 -8.050 -18.503 1.00 90.56 228 ASP A O 1
ATOM 1866 N N . ALA A 1 229 ? 12.372 -8.527 -19.615 1.00 93.44 229 ALA A N 1
ATOM 1867 C CA . ALA A 1 229 ? 12.942 -7.183 -19.559 1.00 93.44 229 ALA A CA 1
ATOM 1868 C C . ALA A 1 229 ? 13.580 -6.794 -20.902 1.00 93.44 229 ALA A C 1
ATOM 1870 O O . ALA A 1 229 ? 14.789 -6.911 -21.088 1.00 93.44 229 ALA A O 1
ATOM 1871 N N . ASN A 1 230 ? 12.761 -6.330 -21.848 1.00 94.19 230 ASN A N 1
ATOM 1872 C CA . ASN A 1 230 ? 13.192 -5.927 -23.188 1.00 94.19 230 ASN A CA 1
ATOM 1873 C C . ASN A 1 230 ? 12.332 -4.794 -23.768 1.00 94.19 230 ASN A C 1
ATOM 1875 O O . ASN A 1 230 ? 11.385 -4.316 -23.138 1.00 94.19 230 ASN A O 1
ATOM 1879 N N . PHE A 1 231 ? 12.670 -4.390 -24.997 1.00 96.38 231 PHE A N 1
ATOM 1880 C CA . PHE A 1 231 ? 12.021 -3.300 -25.724 1.00 96.38 231 PHE A CA 1
ATOM 1881 C C . PHE A 1 231 ? 11.121 -3.752 -26.891 1.00 96.38 231 PHE A C 1
ATOM 1883 O O . PHE A 1 231 ? 10.760 -2.941 -27.741 1.00 96.38 231 PHE A O 1
ATOM 1890 N N . HIS A 1 232 ? 10.738 -5.033 -26.961 1.00 95.12 232 HIS A N 1
ATOM 1891 C CA . HIS A 1 232 ? 9.988 -5.576 -28.109 1.00 95.12 232 HIS A CA 1
ATOM 1892 C C . HIS A 1 232 ? 8.518 -5.146 -28.128 1.00 95.12 232 HIS A C 1
ATOM 1894 O O . HIS A 1 232 ? 7.925 -4.957 -29.188 1.00 95.12 232 HIS A O 1
ATOM 1900 N N . THR A 1 233 ? 7.905 -4.992 -26.953 1.00 95.81 233 THR A N 1
ATOM 1901 C CA . THR A 1 233 ? 6.503 -4.571 -26.821 1.00 95.81 233 THR A CA 1
ATOM 1902 C C . THR A 1 233 ? 6.367 -3.411 -25.851 1.00 95.81 233 THR A C 1
ATOM 1904 O O . THR A 1 233 ? 7.206 -3.217 -24.970 1.00 95.81 233 THR A O 1
ATOM 1907 N N . PHE A 1 234 ? 5.274 -2.654 -25.970 1.00 96.50 234 PHE A N 1
ATOM 1908 C CA . PHE A 1 234 ? 5.030 -1.492 -25.115 1.00 96.50 234 PHE A CA 1
ATOM 1909 C C . PHE A 1 234 ? 4.997 -1.863 -23.630 1.00 96.50 234 PHE A C 1
ATOM 1911 O O . PHE A 1 234 ? 5.602 -1.177 -22.814 1.00 96.50 234 PHE A O 1
ATOM 1918 N N . TYR A 1 235 ? 4.323 -2.961 -23.276 1.00 96.31 235 TYR A N 1
ATOM 1919 C CA . TYR A 1 235 ? 4.209 -3.400 -21.885 1.00 96.31 235 TYR A CA 1
ATOM 1920 C C . TYR A 1 235 ? 5.570 -3.786 -21.292 1.00 96.31 235 TYR A C 1
ATOM 1922 O O . TYR A 1 235 ? 5.917 -3.304 -20.215 1.00 96.31 235 TYR A O 1
ATOM 1930 N N . LEU A 1 236 ? 6.359 -4.596 -22.006 1.00 95.88 236 LEU A N 1
ATOM 1931 C CA . LEU A 1 236 ? 7.686 -5.017 -21.542 1.00 95.88 236 LEU A CA 1
ATOM 1932 C C . LEU A 1 236 ? 8.659 -3.836 -21.475 1.00 95.88 236 LEU A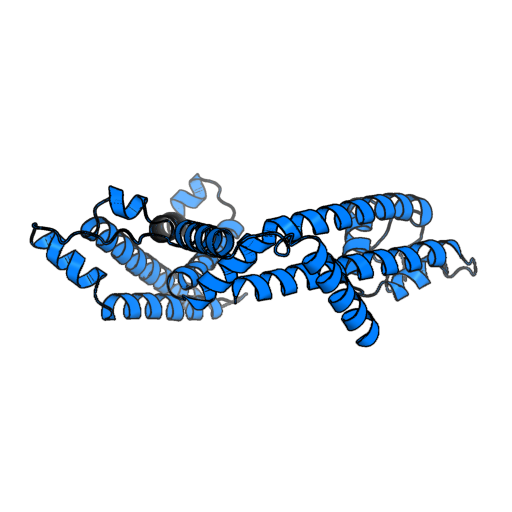 C 1
ATOM 1934 O O . LEU A 1 236 ? 9.363 -3.684 -20.480 1.00 95.88 236 LEU A O 1
ATOM 1938 N N . SER A 1 237 ? 8.620 -2.937 -22.461 1.00 97.00 237 SER A N 1
ATOM 1939 C CA . SER A 1 237 ? 9.419 -1.703 -22.473 1.00 97.00 237 SER A CA 1
ATOM 1940 C C . SER A 1 237 ? 9.084 -0.809 -21.279 1.00 97.00 237 SER A C 1
ATOM 1942 O O . SER A 1 237 ? 9.976 -0.315 -20.591 1.00 97.00 237 SER A O 1
ATOM 1944 N N . MET A 1 238 ? 7.789 -0.637 -20.996 1.00 96.69 238 MET A N 1
ATOM 1945 C CA . MET A 1 238 ? 7.301 0.145 -19.863 1.00 96.69 238 MET A CA 1
ATOM 1946 C C . MET A 1 238 ? 7.730 -0.479 -18.533 1.00 96.69 238 MET A C 1
ATOM 1948 O O . MET A 1 238 ? 8.183 0.242 -17.650 1.00 96.69 238 MET A O 1
ATOM 1952 N N . MET A 1 239 ? 7.636 -1.804 -18.384 1.00 95.69 239 MET A N 1
ATOM 1953 C CA . MET A 1 239 ? 8.077 -2.509 -17.173 1.00 95.69 239 MET A CA 1
ATOM 1954 C C . MET A 1 239 ? 9.597 -2.462 -16.994 1.00 95.69 239 MET A C 1
ATOM 1956 O O . MET A 1 239 ? 10.078 -2.259 -15.879 1.00 95.69 239 MET A O 1
ATOM 1960 N N . THR A 1 240 ? 10.353 -2.566 -18.087 1.00 95.38 240 THR A N 1
ATOM 1961 C CA . THR A 1 240 ? 11.817 -2.438 -18.093 1.00 95.38 240 THR A CA 1
ATOM 1962 C C . THR A 1 240 ? 12.239 -1.047 -17.632 1.00 95.38 240 THR A C 1
ATOM 1964 O O . THR A 1 240 ? 13.080 -0.915 -16.743 1.00 95.38 240 THR A O 1
ATOM 1967 N N . LEU A 1 241 ? 11.608 0.002 -18.168 1.00 96.12 241 LEU A N 1
ATOM 1968 C CA . LEU A 1 241 ? 11.863 1.378 -17.743 1.00 96.12 241 LEU A CA 1
ATOM 1969 C C . LEU A 1 241 ? 11.353 1.650 -16.327 1.00 96.12 241 LEU A C 1
ATOM 1971 O O . LEU A 1 241 ? 12.037 2.337 -15.581 1.00 96.12 241 LEU A O 1
ATOM 1975 N N . TRP A 1 242 ? 10.212 1.090 -15.919 1.00 94.19 242 TRP A N 1
ATOM 1976 C CA . TRP A 1 242 ? 9.707 1.183 -14.544 1.00 94.19 242 TRP A CA 1
ATOM 1977 C C . TRP A 1 242 ? 10.690 0.578 -13.538 1.00 94.19 242 TRP A C 1
ATOM 1979 O O . TRP A 1 242 ? 10.990 1.196 -12.520 1.00 94.19 242 TRP A O 1
ATOM 1989 N N . ARG A 1 243 ? 11.255 -0.596 -13.840 1.00 93.31 243 ARG A N 1
ATOM 1990 C CA . ARG A 1 243 ? 12.324 -1.200 -13.034 1.00 93.31 243 ARG A CA 1
ATOM 1991 C C . ARG A 1 243 ? 13.566 -0.314 -13.021 1.00 93.31 243 ARG A C 1
ATOM 1993 O O . ARG A 1 243 ? 14.063 0.014 -11.952 1.00 93.31 243 ARG A O 1
ATOM 2000 N N . ALA A 1 244 ? 14.037 0.131 -14.183 1.00 93.44 244 ALA A N 1
ATOM 2001 C CA . ALA A 1 244 ? 15.212 0.996 -14.263 1.00 93.44 244 ALA A CA 1
ATOM 2002 C C . ALA A 1 244 ? 15.014 2.337 -13.531 1.00 93.44 244 ALA A C 1
ATOM 2004 O O . ALA A 1 244 ? 15.972 2.918 -13.021 1.00 93.44 244 ALA A O 1
ATOM 2005 N N . CYS A 1 245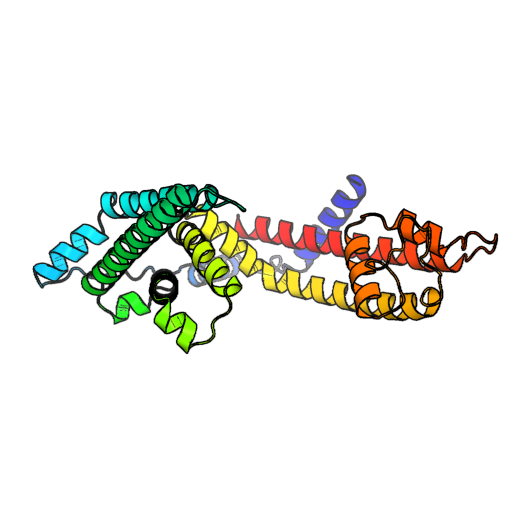 ? 13.767 2.803 -13.411 1.00 91.94 245 CYS A N 1
ATOM 2006 C CA . CYS A 1 245 ? 13.423 4.050 -12.746 1.00 91.94 245 CYS A CA 1
ATOM 2007 C C . CYS A 1 245 ? 13.801 4.061 -11.251 1.00 91.94 245 CYS A C 1
ATOM 2009 O O . CYS A 1 245 ? 14.048 5.125 -10.679 1.00 91.94 245 CYS A O 1
ATOM 2011 N N . THR A 1 246 ? 13.875 2.890 -10.612 1.00 90.69 246 THR A N 1
ATOM 2012 C CA . THR A 1 246 ? 14.306 2.740 -9.212 1.00 90.69 246 THR A CA 1
ATOM 2013 C C . THR A 1 246 ? 15.831 2.785 -9.058 1.00 90.69 246 THR A C 1
ATOM 2015 O O . THR A 1 246 ? 16.339 2.809 -7.937 1.00 90.69 246 THR A O 1
ATOM 2018 N N . GLY A 1 247 ? 16.571 2.833 -10.172 1.00 88.69 247 GLY A N 1
ATOM 2019 C CA . GLY A 1 247 ? 18.029 2.748 -10.216 1.00 88.69 247 GLY A CA 1
ATOM 2020 C C . GLY A 1 247 ? 18.564 1.316 -10.294 1.00 88.69 247 GLY A C 1
ATOM 2021 O O . GLY A 1 247 ? 19.778 1.125 -10.235 1.00 88.69 247 GLY A O 1
ATOM 2022 N N . GLU A 1 248 ? 17.699 0.316 -10.449 1.00 89.50 248 GLU A N 1
ATOM 2023 C CA . GLU A 1 248 ? 18.092 -1.089 -10.535 1.00 89.50 248 GLU A CA 1
ATOM 2024 C C . GLU A 1 248 ? 18.502 -1.491 -11.961 1.00 89.50 248 GLU A C 1
ATOM 2026 O O . GLU A 1 248 ? 17.748 -1.298 -12.913 1.00 89.50 248 GLU A O 1
ATOM 2031 N N . SER A 1 249 ? 19.699 -2.078 -12.104 1.00 90.44 249 SER A N 1
ATOM 2032 C CA . SER A 1 249 ? 20.233 -2.705 -13.334 1.00 90.44 249 SER A CA 1
ATOM 2033 C C . SER A 1 249 ? 20.239 -1.862 -14.621 1.00 90.44 249 SER A C 1
ATOM 2035 O O . SER A 1 249 ? 20.554 -2.390 -15.686 1.00 90.44 249 SER A O 1
ATOM 2037 N N . TRP A 1 250 ? 19.920 -0.569 -14.563 1.00 93.38 250 TRP A N 1
ATOM 2038 C CA . TRP A 1 250 ? 19.814 0.292 -15.747 1.00 93.38 250 TRP A CA 1
ATOM 2039 C C . TRP A 1 250 ? 21.131 0.393 -16.527 1.00 93.38 250 TRP A C 1
ATOM 2041 O O . TRP A 1 250 ? 21.118 0.516 -17.748 1.00 93.38 250 TRP A O 1
ATOM 2051 N N . ASN A 1 251 ? 22.275 0.314 -15.840 1.00 93.50 251 ASN A N 1
ATOM 2052 C CA . ASN A 1 251 ? 23.591 0.368 -16.470 1.00 93.50 251 ASN A CA 1
ATOM 2053 C C . ASN A 1 251 ? 23.876 -0.887 -17.308 1.00 93.50 251 ASN A C 1
ATOM 2055 O O . ASN A 1 251 ? 24.415 -0.766 -18.402 1.00 93.50 251 ASN A O 1
ATOM 2059 N N . GLY A 1 252 ? 23.496 -2.071 -16.819 1.00 92.38 252 GLY A N 1
ATOM 2060 C CA . GLY A 1 252 ? 23.637 -3.333 -17.543 1.00 92.38 252 GLY A CA 1
ATOM 2061 C C . GLY A 1 252 ? 22.786 -3.337 -18.808 1.00 92.38 252 GLY A C 1
ATOM 2062 O O . GLY A 1 252 ? 23.298 -3.589 -19.894 1.00 92.38 252 GLY A O 1
ATOM 2063 N N . ILE A 1 253 ? 21.526 -2.908 -18.685 1.00 93.81 253 ILE A N 1
ATOM 2064 C CA . ILE A 1 253 ? 20.623 -2.754 -19.835 1.00 93.81 253 ILE A CA 1
ATOM 2065 C C . ILE A 1 253 ? 21.188 -1.722 -20.825 1.00 93.81 253 ILE A C 1
ATOM 2067 O O . ILE A 1 253 ? 21.201 -1.958 -22.028 1.00 93.81 253 ILE A O 1
ATOM 2071 N N . MET A 1 254 ? 21.725 -0.596 -20.341 1.00 94.88 254 MET A N 1
ATOM 2072 C CA . MET A 1 254 ? 22.378 0.402 -21.195 1.00 94.88 254 MET A CA 1
ATOM 2073 C C . MET A 1 254 ? 23.575 -0.180 -21.956 1.00 94.88 254 MET A C 1
ATOM 2075 O O . MET A 1 254 ? 23.720 0.114 -23.140 1.00 94.88 254 MET A O 1
ATOM 2079 N N . HIS A 1 255 ? 24.428 -0.977 -21.307 1.00 92.44 255 HIS A N 1
ATOM 2080 C CA . HIS A 1 255 ? 25.583 -1.598 -21.959 1.00 92.44 255 HIS A CA 1
ATOM 2081 C C . HIS A 1 255 ? 25.163 -2.571 -23.058 1.00 92.44 255 HIS A C 1
ATOM 2083 O O . HIS A 1 255 ? 25.727 -2.531 -24.146 1.00 92.44 255 HIS A O 1
ATOM 2089 N N . GLU A 1 256 ? 24.128 -3.367 -22.818 1.00 92.00 256 GLU A N 1
ATOM 2090 C CA . GLU A 1 256 ? 23.600 -4.311 -23.804 1.00 92.00 256 GLU A CA 1
ATOM 2091 C C . GLU A 1 256 ? 22.758 -3.661 -24.914 1.00 92.00 256 GLU A C 1
ATOM 2093 O O . GLU A 1 256 ? 22.534 -4.276 -25.960 1.00 92.00 256 GLU A O 1
ATOM 2098 N N . CYS A 1 257 ? 22.287 -2.429 -24.699 1.00 91.81 257 CYS A N 1
ATOM 2099 C CA . CYS A 1 257 ? 21.750 -1.561 -25.749 1.00 91.81 257 CYS A CA 1
ATOM 2100 C C . CYS A 1 257 ? 22.857 -0.841 -26.537 1.00 91.81 257 CYS A C 1
ATOM 2102 O O . CYS A 1 257 ? 22.622 -0.416 -27.668 1.00 91.81 257 CYS A O 1
ATOM 2104 N N . TYR A 1 258 ? 24.025 -0.635 -25.922 1.00 92.44 258 TYR A N 1
ATOM 2105 C CA . TYR A 1 258 ? 25.164 0.056 -26.520 1.00 92.44 258 TYR A CA 1
ATOM 2106 C C . TYR A 1 258 ? 25.993 -0.870 -27.405 1.00 92.44 258 TYR A C 1
ATOM 2108 O O . TYR A 1 258 ? 26.401 -0.438 -28.475 1.00 92.44 258 TYR A O 1
ATOM 2116 N N . ASP A 1 259 ? 26.255 -2.098 -26.971 1.00 87.62 259 ASP A N 1
ATOM 2117 C CA . ASP A 1 259 ? 27.034 -3.085 -27.717 1.00 87.62 259 ASP A CA 1
ATOM 2118 C C . ASP A 1 259 ? 26.142 -4.285 -28.045 1.00 87.62 259 ASP A C 1
ATOM 2120 O O . ASP A 1 259 ? 25.580 -4.925 -27.151 1.00 87.62 259 ASP A O 1
ATOM 2124 N N . ASP A 1 260 ? 25.983 -4.568 -29.337 1.00 75.31 260 ASP A N 1
ATOM 2125 C CA . ASP A 1 260 ? 25.203 -5.707 -29.819 1.00 75.31 260 ASP A CA 1
ATOM 2126 C C . ASP A 1 260 ? 25.954 -7.044 -29.699 1.00 75.31 260 ASP A C 1
ATOM 2128 O O . ASP A 1 260 ? 25.387 -8.087 -30.013 1.00 75.31 260 ASP A O 1
ATOM 2132 N N . GLY A 1 261 ? 27.208 -7.032 -29.231 1.00 74.00 261 GLY A N 1
ATOM 2133 C CA . GLY A 1 261 ? 28.065 -8.215 -29.132 1.00 74.00 261 GLY A CA 1
ATOM 2134 C C . GLY A 1 261 ? 28.703 -8.622 -30.465 1.00 74.00 261 GLY A C 1
ATOM 2135 O O . GLY A 1 261 ? 29.601 -9.464 -30.479 1.00 74.00 261 GLY A O 1
ATOM 2136 N N . ASN A 1 262 ? 28.308 -7.979 -31.569 1.00 70.88 262 ASN A N 1
ATOM 2137 C CA . ASN A 1 262 ? 28.862 -8.159 -32.912 1.00 70.88 262 ASN A CA 1
ATOM 2138 C C . ASN A 1 262 ? 29.860 -7.045 -33.282 1.00 70.88 262 ASN A C 1
ATOM 2140 O O . ASN A 1 262 ? 30.339 -6.984 -34.417 1.00 70.88 262 ASN A O 1
ATOM 2144 N N . GLY A 1 263 ? 30.198 -6.174 -32.323 1.00 71.06 263 GLY A N 1
ATOM 2145 C CA . GLY A 1 263 ? 31.141 -5.071 -32.490 1.00 71.06 263 GLY A CA 1
ATOM 2146 C C . GLY A 1 263 ? 30.517 -3.788 -33.044 1.00 71.06 263 GLY A C 1
ATOM 2147 O O . GLY A 1 263 ? 31.259 -2.839 -33.321 1.00 71.06 263 GLY A O 1
ATOM 2148 N N . ASN A 1 264 ? 29.186 -3.719 -33.187 1.00 77.75 264 ASN A N 1
ATOM 2149 C CA . ASN A 1 264 ? 28.509 -2.471 -33.526 1.00 77.75 264 ASN A CA 1
ATOM 2150 C C . ASN A 1 264 ? 28.147 -1.726 -32.244 1.00 77.75 264 ASN A C 1
ATOM 2152 O O . ASN A 1 264 ? 27.432 -2.230 -31.381 1.00 77.75 264 ASN A O 1
ATOM 2156 N N . THR A 1 265 ? 28.618 -0.484 -32.144 1.00 85.69 265 THR A N 1
ATOM 2157 C CA . THR A 1 265 ? 28.325 0.371 -30.995 1.00 85.69 265 THR A CA 1
ATOM 2158 C C . THR A 1 265 ? 27.233 1.380 -31.325 1.00 85.69 265 THR A C 1
ATOM 2160 O O . THR A 1 265 ? 27.298 2.099 -32.324 1.00 85.69 265 THR A O 1
ATOM 2163 N N . ASN A 1 266 ? 26.227 1.467 -30.461 1.00 87.69 266 ASN A N 1
ATOM 2164 C CA . ASN A 1 266 ? 25.113 2.390 -30.570 1.00 87.69 266 ASN A CA 1
ATOM 2165 C C . ASN A 1 266 ? 25.213 3.477 -29.495 1.00 87.69 266 ASN A C 1
ATOM 2167 O O . ASN A 1 266 ? 24.650 3.375 -28.404 1.00 87.69 266 ASN A O 1
ATOM 2171 N N . LEU A 1 267 ? 25.898 4.576 -29.819 1.00 88.94 267 LEU A N 1
ATOM 2172 C CA . LEU A 1 267 ? 26.026 5.736 -28.926 1.00 88.94 267 LEU A CA 1
ATOM 2173 C C . LEU A 1 267 ? 24.669 6.355 -28.535 1.00 88.94 267 LEU A C 1
ATOM 2175 O O . LEU A 1 267 ? 24.584 7.033 -27.508 1.00 88.94 267 LEU A O 1
ATOM 2179 N N . VAL A 1 268 ? 23.599 6.095 -29.300 1.00 91.81 268 VAL A N 1
ATOM 2180 C CA . VAL A 1 268 ? 22.238 6.541 -28.962 1.00 91.81 268 VAL A CA 1
ATOM 2181 C C . VAL A 1 268 ? 21.753 5.894 -27.662 1.00 91.81 268 VAL A C 1
ATOM 2183 O O . VAL A 1 268 ? 21.004 6.530 -26.925 1.00 91.81 268 VAL A O 1
ATOM 2186 N N . ALA A 1 269 ? 22.242 4.699 -27.307 1.00 93.00 269 ALA A N 1
ATOM 2187 C CA . ALA A 1 269 ? 21.945 4.063 -26.024 1.00 93.00 269 ALA A CA 1
ATOM 2188 C C . ALA A 1 269 ? 22.352 4.948 -24.838 1.00 93.00 269 ALA A C 1
ATOM 2190 O O . ALA A 1 269 ? 21.554 5.185 -23.933 1.00 93.00 269 ALA A O 1
ATOM 2191 N N . ILE A 1 270 ? 23.555 5.524 -24.875 1.00 92.88 270 ILE A N 1
ATOM 2192 C CA . ILE A 1 270 ? 24.044 6.420 -23.817 1.00 92.88 270 ILE A CA 1
ATOM 2193 C C . ILE A 1 270 ? 23.200 7.704 -23.772 1.00 92.88 270 ILE A C 1
ATOM 2195 O O . ILE A 1 270 ? 22.808 8.161 -22.696 1.00 92.88 270 ILE A O 1
ATOM 2199 N N . ALA A 1 271 ? 22.881 8.266 -24.941 1.00 93.31 271 ALA A N 1
ATOM 2200 C CA . ALA A 1 271 ? 22.063 9.473 -25.063 1.00 93.31 271 ALA A CA 1
ATOM 2201 C C . ALA A 1 271 ? 20.594 9.265 -24.650 1.00 93.31 271 ALA A C 1
ATOM 2203 O O . ALA A 1 271 ? 19.927 10.230 -24.289 1.00 93.31 271 ALA A O 1
ATOM 2204 N N . PHE A 1 272 ? 20.092 8.031 -24.673 1.00 95.75 272 PHE A N 1
ATOM 2205 C CA . PHE A 1 272 ? 18.772 7.666 -24.163 1.00 95.75 272 PHE A CA 1
ATOM 2206 C C . PHE A 1 272 ? 18.795 7.462 -22.641 1.00 95.75 272 PHE A C 1
ATOM 2208 O O . PHE A 1 272 ? 18.011 8.075 -21.913 1.00 95.75 272 PHE A O 1
ATOM 2215 N N . TRP A 1 273 ? 19.720 6.632 -22.147 1.00 95.38 273 TRP A N 1
ATOM 2216 C CA . TRP A 1 273 ? 19.724 6.170 -20.758 1.00 95.38 273 TRP A CA 1
ATOM 2217 C C . TRP A 1 273 ? 20.182 7.232 -19.755 1.00 95.38 273 TRP A C 1
ATOM 2219 O O . TRP A 1 273 ? 19.605 7.326 -18.671 1.00 95.38 273 TRP A O 1
ATOM 2229 N N . LEU A 1 274 ? 21.168 8.072 -20.095 1.00 94.25 274 LEU A N 1
ATOM 2230 C CA . LEU A 1 274 ? 21.645 9.100 -19.161 1.00 94.25 274 LEU A CA 1
ATOM 2231 C C . LEU A 1 274 ? 20.577 10.169 -18.860 1.00 94.25 274 LEU A C 1
ATOM 2233 O O . LEU A 1 274 ? 20.336 10.435 -17.677 1.00 94.25 274 LEU A O 1
ATOM 2237 N N . PRO A 1 275 ? 19.885 10.766 -19.855 1.00 94.31 275 PRO A N 1
ATOM 2238 C CA . PRO A 1 275 ? 18.787 11.687 -19.575 1.00 94.31 275 PRO A CA 1
ATOM 2239 C C . PRO A 1 275 ? 17.606 11.004 -18.888 1.00 94.31 275 PRO A C 1
ATOM 2241 O O . PRO A 1 275 ? 17.034 11.589 -17.969 1.00 94.31 275 PRO A O 1
ATOM 2244 N N . PHE A 1 276 ? 17.267 9.769 -19.280 1.00 95.69 276 PHE A N 1
ATOM 2245 C CA . PHE A 1 276 ? 16.224 8.985 -18.615 1.00 95.69 276 PHE A CA 1
ATOM 2246 C C . PHE A 1 276 ? 16.490 8.858 -17.109 1.00 95.69 276 PHE A C 1
ATOM 2248 O O . PHE A 1 276 ? 15.632 9.201 -16.288 1.00 95.69 276 PHE A O 1
ATOM 2255 N N . GLN A 1 277 ? 17.702 8.431 -16.741 1.00 94.44 277 GLN A N 1
ATOM 2256 C CA . GLN A 1 277 ? 18.080 8.243 -15.345 1.00 94.44 277 GLN A CA 1
ATOM 2257 C C . GLN A 1 277 ? 18.107 9.572 -14.584 1.00 94.44 277 GLN A C 1
ATOM 2259 O O . GLN A 1 277 ? 17.648 9.641 -13.443 1.00 94.44 277 GLN A O 1
ATOM 2264 N N . LEU A 1 278 ? 18.595 10.645 -15.216 1.00 92.12 278 LEU A N 1
ATOM 2265 C CA . LEU A 1 278 ? 18.636 11.978 -14.616 1.00 92.12 278 LEU A CA 1
ATOM 2266 C C . LEU A 1 278 ? 17.229 12.518 -14.321 1.00 92.12 278 LEU A C 1
ATOM 2268 O O . LEU A 1 278 ? 16.971 12.965 -13.201 1.00 92.12 278 LEU A O 1
ATOM 2272 N N . PHE A 1 279 ? 16.318 12.469 -15.299 1.00 91.31 279 PHE A N 1
ATOM 2273 C CA . PHE A 1 279 ? 14.943 12.945 -15.126 1.00 91.31 279 PHE A CA 1
ATOM 2274 C C . PHE A 1 279 ? 14.196 12.132 -14.077 1.00 91.31 279 PHE A C 1
ATOM 2276 O O . PHE A 1 279 ? 13.533 12.705 -13.211 1.00 91.31 279 PHE A O 1
ATOM 2283 N N . THR A 1 280 ? 14.341 10.811 -14.114 1.00 91.12 280 THR A N 1
ATOM 2284 C CA . THR A 1 280 ? 13.675 9.936 -13.153 1.00 91.12 280 THR A CA 1
ATOM 2285 C C . THR A 1 280 ? 14.196 10.172 -11.739 1.00 91.12 280 THR A C 1
ATOM 2287 O O . THR A 1 280 ? 13.397 10.358 -10.822 1.00 91.12 280 THR A O 1
ATOM 2290 N N . PHE A 1 281 ? 15.517 10.252 -11.550 1.00 89.81 281 PHE A N 1
ATOM 2291 C CA . PHE A 1 281 ? 16.105 10.544 -10.243 1.00 89.81 281 PHE A CA 1
ATOM 2292 C C . PHE A 1 281 ? 15.642 11.903 -9.704 1.00 89.81 281 PHE A C 1
ATOM 2294 O O . PHE A 1 281 ? 15.273 12.016 -8.535 1.00 89.81 281 PHE A O 1
ATOM 2301 N N . PHE A 1 282 ? 15.601 12.929 -10.560 1.00 87.75 282 PHE A N 1
ATOM 2302 C CA . PHE A 1 282 ? 15.103 14.251 -10.184 1.00 87.75 282 PHE A CA 1
ATOM 2303 C C . PHE A 1 282 ? 13.638 14.209 -9.728 1.00 87.75 282 PHE A C 1
ATOM 2305 O O . PHE A 1 282 ? 13.296 14.777 -8.691 1.00 87.75 282 PHE A O 1
ATOM 2312 N N . ILE A 1 283 ? 12.771 13.500 -10.455 1.00 87.06 283 ILE A N 1
ATOM 2313 C CA . ILE A 1 283 ? 11.359 13.361 -10.078 1.00 87.06 283 ILE A CA 1
ATOM 2314 C C . ILE A 1 283 ? 11.206 12.562 -8.786 1.00 87.06 283 ILE A C 1
ATOM 2316 O O . ILE A 1 283 ? 10.442 12.972 -7.915 1.00 87.06 283 ILE A O 1
ATOM 2320 N N . PHE A 1 284 ? 11.944 11.466 -8.624 1.00 83.38 284 PHE A N 1
ATOM 2321 C CA . PHE A 1 284 ? 11.887 10.650 -7.413 1.00 83.38 284 PHE A CA 1
ATOM 2322 C C . PHE A 1 284 ? 12.304 11.454 -6.173 1.00 83.38 284 PHE A C 1
ATOM 2324 O O . PHE A 1 284 ? 11.636 11.407 -5.139 1.00 83.38 284 PHE A O 1
ATOM 2331 N N . MET A 1 285 ? 13.347 12.280 -6.303 1.00 83.88 285 MET A N 1
ATOM 2332 C CA . MET A 1 285 ? 13.748 13.234 -5.267 1.00 83.88 285 MET A CA 1
ATOM 2333 C C . MET A 1 285 ? 12.648 14.256 -4.960 1.00 83.88 285 MET A C 1
ATOM 2335 O O . MET A 1 285 ? 12.404 14.548 -3.791 1.00 83.88 285 MET A O 1
ATOM 2339 N N . ASN A 1 286 ? 11.945 14.765 -5.975 1.00 80.88 286 ASN A N 1
ATOM 2340 C CA . ASN A 1 286 ? 10.829 15.690 -5.767 1.00 80.88 286 ASN A CA 1
ATOM 2341 C C . ASN A 1 286 ? 9.644 15.023 -5.046 1.00 80.88 286 ASN A C 1
ATOM 2343 O O . ASN A 1 286 ? 9.061 15.651 -4.164 1.00 80.88 286 ASN A O 1
ATOM 2347 N N . VAL A 1 287 ? 9.321 13.756 -5.350 1.00 82.56 287 VAL A N 1
ATOM 2348 C CA . VAL A 1 287 ? 8.311 12.976 -4.602 1.00 82.56 287 VAL A CA 1
ATOM 2349 C C . VAL A 1 287 ? 8.726 12.838 -3.138 1.00 82.56 287 VAL A C 1
ATOM 2351 O O . VAL A 1 287 ? 7.928 13.103 -2.242 1.00 82.56 287 VAL A O 1
ATOM 2354 N N . PHE A 1 288 ? 9.979 12.456 -2.883 1.00 81.12 288 PHE A N 1
ATOM 2355 C CA . PHE A 1 288 ? 10.498 12.274 -1.527 1.00 81.12 288 PHE A CA 1
ATOM 2356 C C . PHE A 1 288 ? 10.426 13.565 -0.702 1.00 81.12 288 PHE A C 1
ATOM 2358 O O . PHE A 1 288 ? 9.961 13.553 0.438 1.00 81.12 288 PHE A O 1
ATOM 2365 N N . ILE A 1 289 ? 10.827 14.692 -1.296 1.00 79.12 289 ILE A N 1
ATOM 2366 C CA . ILE A 1 289 ? 10.772 16.005 -0.645 1.00 79.12 289 ILE A CA 1
ATOM 2367 C C . ILE A 1 289 ? 9.325 16.429 -0.388 1.00 79.12 289 ILE A C 1
ATOM 2369 O O . ILE A 1 289 ? 9.039 16.910 0.706 1.00 79.12 289 ILE A O 1
ATOM 2373 N N . ALA A 1 290 ? 8.409 16.209 -1.337 1.00 73.94 290 ALA A N 1
ATOM 2374 C CA . ALA A 1 290 ? 6.990 16.512 -1.153 1.00 73.94 290 ALA A CA 1
ATOM 2375 C C . ALA A 1 290 ? 6.387 15.734 0.030 1.00 73.94 290 ALA A C 1
ATOM 2377 O O . ALA A 1 290 ? 5.761 16.329 0.906 1.00 73.94 290 ALA A O 1
ATOM 2378 N N . VAL A 1 291 ? 6.655 14.426 0.116 1.00 74.44 291 VAL A N 1
ATOM 2379 C CA . VAL A 1 291 ? 6.165 13.577 1.215 1.00 74.44 291 VAL A CA 1
ATOM 2380 C C . VAL A 1 291 ? 6.758 14.001 2.559 1.00 74.44 291 VAL A C 1
ATOM 2382 O O . VAL A 1 291 ? 6.036 14.093 3.551 1.00 74.44 291 VAL A O 1
ATOM 2385 N N . ILE A 1 292 ? 8.063 14.273 2.622 1.00 78.00 292 ILE A N 1
ATOM 2386 C CA . ILE A 1 292 ? 8.703 14.745 3.858 1.00 78.00 292 ILE A CA 1
ATOM 2387 C C . ILE A 1 292 ? 8.109 16.078 4.302 1.00 78.00 292 ILE A C 1
ATOM 2389 O O . ILE A 1 292 ? 7.792 16.251 5.478 1.00 78.00 292 ILE A O 1
ATOM 2393 N N . TYR A 1 293 ? 7.947 17.008 3.367 1.00 72.31 293 TYR A N 1
ATOM 2394 C CA . TYR A 1 293 ? 7.410 18.331 3.643 1.00 72.31 293 TYR A CA 1
ATOM 2395 C C . TYR A 1 293 ? 6.009 18.266 4.261 1.00 72.31 293 TYR A C 1
ATOM 2397 O O . TYR A 1 293 ? 5.734 18.934 5.257 1.00 72.31 293 TYR A O 1
ATOM 2405 N N . GLU A 1 294 ? 5.137 17.424 3.719 1.00 70.00 294 GLU A N 1
ATOM 2406 C CA . GLU A 1 294 ? 3.785 17.253 4.249 1.00 70.00 294 GLU A CA 1
ATOM 2407 C C . GLU A 1 294 ? 3.769 16.596 5.623 1.00 70.00 294 GLU A C 1
ATOM 2409 O O . GLU A 1 294 ? 3.057 17.067 6.506 1.00 70.00 294 GLU A O 1
ATOM 2414 N N . ASN A 1 295 ? 4.616 15.585 5.845 1.00 67.75 295 ASN A N 1
ATOM 2415 C CA . ASN A 1 295 ? 4.776 15.000 7.176 1.00 67.75 295 ASN A CA 1
ATOM 2416 C C . ASN A 1 295 ? 5.230 16.049 8.207 1.00 67.75 295 ASN A C 1
ATOM 2418 O O . ASN A 1 295 ? 4.746 16.041 9.334 1.00 67.75 295 ASN A O 1
ATOM 2422 N N . PHE A 1 296 ? 6.134 16.969 7.845 1.00 68.38 296 PHE A N 1
ATOM 2423 C CA . PHE A 1 296 ? 6.583 18.033 8.752 1.00 68.38 296 PHE A CA 1
ATOM 2424 C C . PHE A 1 296 ? 5.517 19.099 9.018 1.00 68.38 296 PHE A C 1
ATOM 2426 O O . PHE A 1 296 ? 5.459 19.620 10.131 1.00 68.38 296 PHE A O 1
ATOM 2433 N N . ASN A 1 297 ? 4.673 19.408 8.033 1.00 62.19 297 ASN A N 1
ATOM 2434 C CA . ASN A 1 297 ? 3.559 20.337 8.215 1.00 62.19 297 ASN A CA 1
ATOM 2435 C C . ASN A 1 297 ? 2.429 19.749 9.070 1.00 62.19 297 ASN A C 1
ATOM 2437 O O . ASN A 1 297 ? 1.790 20.504 9.791 1.00 62.19 297 ASN A O 1
ATOM 2441 N N . ASP A 1 298 ? 2.186 18.437 9.008 1.00 57.53 298 ASP A N 1
ATOM 2442 C CA . ASP A 1 298 ? 1.155 17.762 9.814 1.00 57.53 298 ASP A CA 1
ATOM 2443 C C . ASP A 1 298 ? 1.540 17.637 11.305 1.00 57.53 298 ASP A C 1
ATOM 2445 O O . ASP A 1 298 ? 0.670 17.437 12.155 1.00 57.53 298 ASP A O 1
ATOM 2449 N N . ILE A 1 299 ? 2.837 17.731 11.632 1.00 49.16 299 ILE A N 1
ATOM 2450 C CA . ILE A 1 299 ? 3.364 17.658 13.010 1.00 49.16 299 ILE A CA 1
ATOM 2451 C C . ILE A 1 299 ? 3.342 19.038 13.715 1.00 49.16 299 ILE A C 1
ATOM 2453 O O . ILE A 1 299 ? 3.508 19.094 14.936 1.00 49.16 299 ILE A O 1
ATOM 2457 N N . GLN A 1 300 ? 3.113 20.142 12.988 1.00 35.94 300 GLN A N 1
ATOM 2458 C CA . GLN A 1 300 ? 3.002 21.513 13.527 1.00 35.94 300 GLN A CA 1
ATOM 2459 C C . GLN A 1 300 ? 1.551 21.986 13.660 1.00 35.94 300 GLN A C 1
ATOM 2461 O O . GLN A 1 300 ? 1.264 22.669 14.672 1.00 35.94 300 GLN A O 1
#

Foldseek 3Di:
DVVVLVVVLVVVVVVVVVVPPVVPDDPVRVVVVVVVVVVVPDDDDDDFDQDPDPVLNVLLVLLPDPVNVVVLLVLLVVLVVLVVVDDPPDDPVSVVVSLVSLVVSLVSLVVSLVSVCSNRPDVRCVVDPLSVLSVVLSVLSVCLNPPVSCVVVVPDPVVSVVSSVSSNCNNCVSDPVSVVVVVLVVVLVVVLVVLVVVVVVLLQVLLVVQLVLFLPQDQPPADLRHPQAGNVDSVNSSVNLVCCLVVPCLVSVLVCSQDSVPPHGDCVSVVSSVVSNVVSVVSVSVSVSSSVVSVVVVVD

Mean predicted aligned error: 9.71 Å

Nearest PDB structures (foldseek):
  7uhg-assembly1_A  TM=7.984E-01  e=8.770E-14  Homo sapiens
  8x91-assembly1_A  TM=8.325E-01  e=1.661E-11  Homo sapiens
  6xiw-assembly1_A  TM=8.220E-01  e=3.325E-10  Homo sapiens
  7w7g-assembly1_C  TM=8.186E-01  e=1.712E-09  Rattus norvegicus
  6a95-assembly1_A  TM=7.637E-01  e=1.620E-08  Periplaneta americana

Solvent-accessible surface area (backbone atoms only — not comparable to full-atom values): 16893 Å² total; per-residue (Å²): 107,72,69,60,54,50,52,51,53,53,51,51,53,52,52,48,58,66,68,51,68,70,88,75,60,54,74,68,53,52,50,52,53,48,51,52,50,50,60,75,68,57,76,85,78,84,75,84,75,86,56,89,51,69,71,38,33,52,36,32,56,47,68,72,30,68,67,48,53,53,49,53,51,49,51,51,53,53,50,49,53,59,57,71,67,64,60,88,92,63,57,70,70,57,53,51,51,54,52,54,50,51,52,52,51,51,49,54,52,44,51,54,49,53,44,47,38,57,34,55,36,61,73,54,36,72,65,40,66,66,51,46,53,51,48,52,52,44,52,52,49,56,51,67,69,35,66,67,61,34,63,75,66,69,60,57,74,67,57,50,54,50,53,61,57,54,56,63,56,55,54,41,78,71,36,66,67,54,43,51,53,53,47,52,52,56,68,44,41,63,62,46,50,56,53,48,51,56,51,50,52,52,48,51,54,51,25,58,48,39,33,74,74,43,35,83,63,84,43,82,95,50,92,56,34,37,98,82,29,37,24,74,44,69,69,36,19,39,51,36,50,56,49,30,56,76,68,51,66,43,66,54,38,36,50,59,56,20,40,73,83,80,81,53,74,35,70,64,29,57,68,50,48,53,56,51,52,51,53,38,49,54,50,54,51,51,48,53,50,52,53,52,52,49,57,57,59,74,76,107